Protein AF-S4P0R8-F1 (afdb_monomer_lite)

pLDDT: mean 93.57, std 5.74, range [59.34, 98.44]

Organism: NCBI:txid116150

Sequence (194 aa):
MEVRTAAVEAVCQLSMENQVFAITSLDFLVDMFNDEIEDVRLRAIDSLTRISHHIVLREDQLEIILGALEDYSMDVREGLHRMLGSCTVASKTCLEMCIDKILENLKRYPQDKRSTFRCVQQIGSKHATLVLPLTTRLLAVHPFFDMPEPDVEDPSYMCVLILVLNAAQHCTTMLPLFEEHTVKHYTYLRDTMP

InterPro domains:
  IPR011989 Armadillo-like helical [G3DSA:1.25.10.10] (1-141)
  IPR016024 Armadillo-type fold [SSF48371] (2-159)

Radius of gyration: 17.76 Å; chains: 1; bounding box: 50×35×48 Å

Structure (mmCIF, N/CA/C/O backbone):
data_AF-S4P0R8-F1
#
_entry.id   AF-S4P0R8-F1
#
loop_
_atom_site.group_PDB
_atom_site.id
_atom_site.type_symbol
_atom_site.label_atom_id
_atom_site.label_alt_id
_atom_site.label_comp_id
_atom_site.label_asym_id
_atom_site.label_entity_id
_atom_site.label_seq_id
_atom_site.pdbx_PDB_ins_code
_atom_site.Cartn_x
_atom_site.Cartn_y
_atom_site.Cartn_z
_atom_site.occupancy
_atom_site.B_iso_or_equiv
_atom_site.auth_seq_id
_atom_site.auth_comp_id
_atom_site.auth_asym_id
_atom_site.auth_atom_id
_atom_site.pdbx_PDB_model_num
ATOM 1 N N . MET A 1 1 ? -13.845 -0.349 26.014 1.00 59.41 1 MET A N 1
ATOM 2 C CA . MET A 1 1 ? -13.902 -1.574 25.195 1.00 59.41 1 MET A CA 1
ATOM 3 C C . MET A 1 1 ? -14.968 -1.401 24.116 1.00 59.41 1 MET A C 1
ATOM 5 O O . MET A 1 1 ? -14.642 -0.794 23.110 1.00 59.41 1 MET A O 1
ATOM 9 N N . GLU A 1 2 ? -16.239 -1.753 24.353 1.00 74.88 2 GLU A N 1
ATOM 10 C CA . GLU A 1 2 ? -17.312 -1.694 23.331 1.00 74.88 2 GLU A CA 1
ATOM 11 C C . GLU A 1 2 ? -17.546 -0.299 22.730 1.00 74.88 2 GLU A C 1
ATOM 13 O O . GLU A 1 2 ? -17.794 -0.173 21.535 1.00 74.88 2 GLU A O 1
ATOM 18 N N . VAL A 1 3 ? -17.405 0.759 23.536 1.00 87.56 3 VAL A N 1
ATOM 19 C CA . VAL A 1 3 ? -17.676 2.136 23.090 1.00 87.56 3 VAL A CA 1
ATOM 20 C C . VAL A 1 3 ? -16.724 2.594 21.979 1.00 87.56 3 VAL A C 1
ATOM 22 O O . VAL A 1 3 ? -17.177 3.246 21.045 1.00 87.56 3 VAL A O 1
ATOM 25 N N . ARG A 1 4 ? -15.425 2.248 22.041 1.00 88.00 4 ARG A N 1
ATOM 26 C CA . ARG A 1 4 ? -14.450 2.671 21.013 1.00 88.00 4 ARG A CA 1
ATOM 27 C C . ARG A 1 4 ? -14.728 1.969 19.686 1.00 88.00 4 ARG A C 1
ATOM 29 O O . ARG A 1 4 ? -14.822 2.627 18.658 1.00 88.00 4 ARG A O 1
ATOM 36 N N . THR A 1 5 ? -14.956 0.659 19.725 1.00 88.75 5 THR A N 1
ATOM 37 C CA . THR A 1 5 ? -15.331 -0.128 18.544 1.00 88.75 5 THR A CA 1
ATOM 38 C C . THR A 1 5 ? -16.632 0.368 17.915 1.00 88.75 5 THR A C 1
ATOM 40 O O . THR A 1 5 ? -16.686 0.564 16.703 1.00 88.75 5 THR A O 1
ATOM 43 N N . ALA A 1 6 ? -17.658 0.635 18.730 1.00 90.56 6 ALA A N 1
ATOM 44 C CA . ALA A 1 6 ? -18.926 1.186 18.259 1.00 90.56 6 ALA A CA 1
ATOM 45 C C . ALA A 1 6 ? -18.763 2.594 17.662 1.00 90.56 6 ALA A C 1
ATOM 47 O O . ALA A 1 6 ? -19.409 2.916 16.667 1.00 90.56 6 ALA A O 1
ATOM 48 N N . ALA A 1 7 ? -17.881 3.424 18.230 1.00 93.00 7 ALA A N 1
ATOM 49 C CA . ALA A 1 7 ? -17.572 4.746 17.694 1.00 93.00 7 ALA A CA 1
ATOM 50 C C . ALA A 1 7 ? -16.871 4.661 16.330 1.00 93.00 7 ALA A C 1
ATOM 52 O O . ALA A 1 7 ? -17.303 5.331 15.396 1.00 93.00 7 ALA A O 1
ATOM 53 N N . VAL A 1 8 ? -15.847 3.808 16.186 1.00 94.19 8 VAL A N 1
ATOM 54 C CA . VAL A 1 8 ? -15.164 3.573 14.898 1.00 94.19 8 VAL A CA 1
ATOM 55 C C . VAL A 1 8 ? -16.152 3.074 13.844 1.00 94.19 8 VAL A C 1
ATOM 57 O O . VAL A 1 8 ? -16.159 3.566 12.719 1.00 94.19 8 VAL A O 1
ATOM 60 N N . GLU A 1 9 ? -17.043 2.154 14.216 1.00 93.69 9 GLU A N 1
ATOM 61 C CA . GLU A 1 9 ? -18.072 1.643 13.311 1.00 93.69 9 GLU A CA 1
ATOM 62 C C . GLU A 1 9 ? -19.077 2.727 12.898 1.00 93.69 9 GLU A C 1
ATOM 64 O O . GLU A 1 9 ? -19.371 2.864 11.711 1.00 93.69 9 GLU A O 1
ATOM 69 N N . ALA A 1 10 ? -19.554 3.547 13.838 1.00 94.56 10 ALA A N 1
ATOM 70 C CA . ALA A 1 10 ? -20.442 4.666 13.531 1.00 94.56 10 ALA A CA 1
ATOM 71 C C . ALA A 1 10 ? -19.775 5.690 12.598 1.00 94.56 10 ALA A C 1
ATOM 73 O O . ALA A 1 10 ? -20.396 6.133 11.630 1.00 94.56 10 ALA A O 1
ATOM 74 N N . VAL A 1 11 ? -18.501 6.022 12.846 1.00 94.94 11 VAL A N 1
ATOM 75 C CA . VAL A 1 11 ? -17.706 6.893 11.968 1.00 94.94 11 VAL A CA 1
ATOM 76 C C . VAL A 1 11 ? -17.595 6.278 10.576 1.00 94.94 11 VAL A C 1
ATOM 78 O O . VAL A 1 11 ? -17.881 6.959 9.597 1.00 94.94 11 VAL A O 1
ATOM 81 N N . CYS A 1 12 ? -17.264 4.990 10.467 1.00 95.31 12 CYS A N 1
ATOM 82 C CA . CYS A 1 12 ? -17.161 4.310 9.178 1.00 95.31 12 CYS A CA 1
ATOM 83 C C . CYS A 1 12 ? -18.469 4.367 8.379 1.00 95.31 12 CYS A C 1
ATOM 85 O O . CYS A 1 12 ? -18.437 4.670 7.188 1.00 95.31 12 CYS A O 1
ATOM 87 N N . GLN A 1 13 ? -19.609 4.073 9.012 1.00 95.81 13 GLN A N 1
ATOM 88 C CA . GLN A 1 13 ? -20.906 4.067 8.328 1.00 95.81 13 GLN A CA 1
ATOM 89 C C . GLN A 1 13 ? -21.262 5.459 7.795 1.00 95.81 13 GLN A C 1
ATOM 91 O O . GLN A 1 13 ? -21.673 5.594 6.647 1.00 95.81 13 GLN A O 1
ATOM 96 N N . LEU A 1 14 ? -21.030 6.510 8.585 1.00 95.50 14 LEU A N 1
ATOM 97 C CA . LEU A 1 14 ? -21.249 7.888 8.138 1.00 95.50 14 LEU A CA 1
ATOM 98 C C . LEU A 1 14 ? -20.280 8.296 7.019 1.00 95.50 14 LEU A C 1
ATOM 100 O O . LEU A 1 14 ? -20.684 8.963 6.068 1.00 95.50 14 LEU A O 1
ATOM 104 N N . SER A 1 15 ? -19.018 7.874 7.104 1.00 96.38 15 SER A N 1
ATOM 105 C CA . SER A 1 15 ? -17.989 8.172 6.102 1.00 96.38 15 SER A CA 1
ATOM 106 C C . SER A 1 15 ? -18.229 7.467 4.766 1.00 96.38 15 SER A C 1
ATOM 108 O O . SER A 1 15 ? -17.828 7.988 3.731 1.00 96.38 15 SER A O 1
ATOM 110 N N . MET A 1 16 ? -18.904 6.316 4.757 1.00 95.62 16 MET A N 1
ATOM 111 C CA . MET A 1 16 ? -19.301 5.647 3.512 1.00 95.62 16 MET A CA 1
ATOM 112 C C . MET A 1 16 ? -20.407 6.384 2.755 1.00 95.62 16 MET A C 1
ATOM 114 O O . MET A 1 16 ? -20.446 6.329 1.532 1.00 95.62 16 MET A O 1
ATOM 118 N N . GLU A 1 17 ? -21.295 7.073 3.470 1.00 95.44 17 GLU A N 1
ATOM 119 C CA . GLU A 1 17 ? -22.410 7.815 2.869 1.00 95.44 17 GLU A CA 1
ATOM 120 C C . GLU A 1 17 ? -22.036 9.275 2.552 1.00 95.44 17 GLU A C 1
ATOM 122 O O . GLU A 1 17 ? -22.727 9.956 1.791 1.00 95.44 17 GLU A O 1
ATOM 127 N N . ASN A 1 18 ? -20.953 9.796 3.143 1.00 95.12 18 ASN A N 1
ATOM 128 C CA . ASN A 1 18 ? -20.573 11.200 3.026 1.00 95.12 18 ASN A CA 1
ATOM 129 C C . ASN A 1 18 ? -19.054 11.401 2.901 1.00 95.12 18 ASN A C 1
ATOM 131 O O . ASN A 1 18 ? -18.313 11.357 3.883 1.00 95.12 18 ASN A O 1
ATOM 135 N N . GLN A 1 19 ? -18.606 11.756 1.693 1.00 95.00 19 GLN A N 1
ATOM 136 C CA . GLN A 1 19 ? -17.195 12.011 1.387 1.00 95.00 19 GLN A CA 1
ATOM 137 C C . GLN A 1 19 ? -16.567 13.139 2.228 1.00 95.00 19 GLN A C 1
ATOM 139 O O . GLN A 1 19 ? -15.409 13.036 2.627 1.00 95.00 19 GLN A O 1
ATOM 144 N N . VAL A 1 20 ? -17.295 14.222 2.521 1.00 96.62 20 VAL A N 1
ATOM 145 C CA . VAL A 1 20 ? -16.756 15.335 3.328 1.00 96.62 20 VAL A CA 1
ATOM 146 C C . VAL A 1 20 ? -16.505 14.871 4.761 1.00 96.62 20 VAL A C 1
ATOM 148 O O . VAL A 1 20 ? -15.479 15.203 5.360 1.00 96.62 20 VAL A O 1
ATOM 151 N N . PHE A 1 21 ? -17.415 14.060 5.299 1.00 96.50 21 PHE A N 1
ATOM 152 C CA . PHE A 1 21 ? -17.245 13.447 6.609 1.00 96.50 21 PHE A CA 1
ATOM 153 C C . PHE A 1 21 ? -16.099 12.426 6.610 1.00 96.50 21 PHE A C 1
ATOM 155 O O . PHE A 1 21 ? -15.300 12.430 7.543 1.00 96.50 21 PHE A O 1
ATOM 162 N N . ALA A 1 22 ? -15.941 11.633 5.543 1.00 96.12 22 ALA A N 1
ATOM 163 C CA . ALA A 1 22 ? -14.807 10.720 5.374 1.00 96.12 22 ALA A CA 1
ATOM 164 C C . ALA A 1 22 ? -13.455 11.441 5.465 1.00 96.12 22 ALA A C 1
ATOM 166 O O . ALA A 1 22 ? -12.571 11.007 6.195 1.00 96.12 22 ALA A O 1
ATOM 167 N N . ILE A 1 23 ? -13.315 12.579 4.781 1.00 95.12 23 ILE A N 1
ATOM 168 C CA . ILE A 1 23 ? -12.083 13.379 4.804 1.00 95.12 23 ILE A CA 1
ATOM 169 C C . ILE A 1 23 ? -11.860 14.006 6.186 1.00 95.12 23 ILE A C 1
ATOM 171 O O . ILE A 1 23 ? -10.741 14.008 6.688 1.00 95.12 23 ILE A O 1
ATOM 175 N N . THR A 1 24 ? -12.920 14.517 6.816 1.00 95.19 24 THR A N 1
ATOM 176 C CA . THR A 1 24 ? -12.830 15.209 8.115 1.00 95.19 24 THR A CA 1
ATOM 177 C C . THR A 1 24 ? -12.550 14.248 9.276 1.00 95.19 24 THR A C 1
ATOM 179 O O . THR A 1 24 ? -11.910 14.623 10.252 1.00 95.19 24 THR A O 1
ATOM 182 N N . SER A 1 25 ? -13.027 13.006 9.183 1.00 95.50 25 SER A N 1
ATOM 183 C CA . SER A 1 25 ? -12.840 11.960 10.200 1.00 95.50 25 SER A CA 1
ATOM 184 C C . SER A 1 25 ? -11.577 11.116 9.995 1.00 95.50 25 SER A C 1
ATOM 186 O O . SER A 1 25 ? -11.279 10.257 10.824 1.00 95.50 25 SER A O 1
ATOM 188 N N . LEU A 1 26 ? -10.828 11.356 8.914 1.00 96.12 26 LEU A N 1
ATOM 189 C CA . LEU A 1 26 ? -9.660 10.565 8.534 1.00 96.12 26 LEU A CA 1
ATOM 190 C C . LEU A 1 26 ? -8.583 10.548 9.624 1.00 96.12 26 LEU A C 1
ATOM 192 O O . LEU A 1 26 ? -8.144 9.468 10.007 1.00 96.12 26 LEU A O 1
ATOM 196 N N . ASP A 1 27 ? -8.203 11.713 10.156 1.00 96.38 27 ASP A N 1
ATOM 197 C CA . ASP A 1 27 ? -7.153 11.805 11.182 1.00 96.38 27 ASP A CA 1
ATOM 198 C C . ASP A 1 27 ? -7.544 11.009 12.442 1.00 96.38 27 ASP A C 1
ATOM 200 O O . ASP A 1 27 ? -6.743 10.242 12.967 1.00 96.38 27 ASP A O 1
ATOM 204 N N . PHE A 1 28 ? -8.821 11.067 12.844 1.00 95.44 28 PHE A N 1
ATOM 205 C CA . PHE A 1 28 ? -9.334 10.267 13.960 1.00 95.44 28 PHE A CA 1
ATOM 206 C C . PHE A 1 28 ? -9.202 8.758 13.710 1.00 95.44 28 PHE A C 1
ATOM 208 O O . PHE A 1 28 ? -8.813 8.019 14.610 1.00 95.44 28 PHE A O 1
ATOM 215 N N . LEU A 1 29 ? -9.524 8.280 12.502 1.00 96.38 29 LEU A N 1
ATOM 216 C CA . LEU A 1 29 ? -9.376 6.860 12.168 1.00 96.38 29 LEU A CA 1
ATOM 217 C C . LEU A 1 29 ? -7.905 6.428 12.143 1.00 96.38 29 LEU A C 1
ATOM 219 O O . LEU A 1 29 ? -7.603 5.316 12.570 1.00 96.38 29 LEU A O 1
ATOM 223 N N . VAL A 1 30 ? -7.003 7.294 11.672 1.00 96.88 30 VAL A N 1
ATOM 224 C CA . VAL A 1 30 ? -5.555 7.037 11.673 1.00 96.88 30 VAL A CA 1
ATOM 225 C C . VAL A 1 30 ? -5.018 6.954 13.103 1.00 96.88 30 VAL A C 1
ATOM 227 O O . VAL A 1 30 ? -4.261 6.036 13.408 1.00 96.88 30 VAL A O 1
ATOM 230 N N . ASP A 1 31 ? -5.469 7.817 14.013 1.00 95.31 31 ASP A N 1
ATOM 231 C CA . ASP A 1 31 ? -5.056 7.775 15.422 1.00 95.31 31 ASP A CA 1
ATOM 232 C C . ASP A 1 31 ? -5.415 6.444 16.106 1.00 95.31 31 ASP A C 1
ATOM 234 O O . ASP A 1 31 ? -4.663 5.945 16.950 1.00 95.31 31 ASP A O 1
ATOM 238 N N . MET A 1 32 ? -6.530 5.813 15.712 1.00 95.56 32 MET A N 1
ATOM 239 C CA . MET A 1 32 ? -6.957 4.514 16.256 1.00 95.56 32 MET A CA 1
ATOM 240 C C . MET A 1 32 ? -6.018 3.356 15.890 1.00 95.56 32 MET A C 1
ATOM 242 O O . MET A 1 32 ? -6.134 2.279 16.473 1.00 95.56 32 MET A O 1
ATOM 246 N N . PHE A 1 33 ? -5.059 3.553 14.981 1.00 95.44 33 PHE A N 1
ATOM 247 C CA . PHE A 1 33 ? -4.049 2.542 14.649 1.00 95.44 33 PHE A CA 1
ATOM 248 C C . PHE A 1 33 ? -3.038 2.348 15.778 1.00 95.44 33 PHE A C 1
ATOM 250 O O . PHE A 1 33 ? -2.374 1.321 15.820 1.00 95.44 33 PHE A O 1
ATOM 257 N N . ASN A 1 34 ? -2.934 3.300 16.704 1.00 94.12 34 ASN A N 1
ATOM 258 C CA . ASN A 1 34 ? -2.081 3.190 17.884 1.00 94.12 34 ASN A CA 1
ATOM 259 C C . ASN A 1 34 ? -2.869 2.808 19.147 1.00 94.12 34 ASN A C 1
ATOM 261 O O . ASN A 1 34 ? -2.338 2.909 20.254 1.00 94.12 34 ASN A O 1
ATOM 265 N N . ASP A 1 35 ? -4.136 2.394 19.015 1.00 95.88 35 ASP A N 1
ATOM 266 C CA . ASP A 1 35 ? -4.938 1.974 20.166 1.00 95.88 35 ASP A CA 1
ATOM 267 C C . ASP A 1 35 ? -4.339 0.709 20.810 1.00 95.88 35 ASP A C 1
ATOM 269 O O . ASP A 1 35 ? -3.881 -0.218 20.137 1.00 95.88 35 ASP A O 1
ATOM 273 N N . GLU A 1 36 ? -4.356 0.663 22.141 1.00 94.06 36 GLU A N 1
ATOM 274 C CA . GLU A 1 36 ? -3.851 -0.455 22.946 1.00 94.06 36 GLU A CA 1
ATOM 275 C C . GLU A 1 36 ? -4.589 -1.780 22.663 1.00 94.06 36 GLU A C 1
ATOM 277 O O . GLU A 1 36 ? -4.036 -2.863 22.865 1.00 94.06 36 GLU A O 1
ATOM 282 N N . ILE A 1 37 ? -5.824 -1.709 22.158 1.00 93.88 37 ILE A N 1
ATOM 283 C CA . ILE A 1 37 ? -6.681 -2.855 21.859 1.00 93.88 37 ILE A CA 1
ATOM 284 C C . ILE A 1 37 ? -6.572 -3.224 20.377 1.00 93.88 37 ILE A C 1
ATOM 286 O O . ILE A 1 37 ? -6.961 -2.456 19.499 1.00 93.88 37 ILE A O 1
ATOM 290 N N . GLU A 1 38 ? -6.145 -4.457 20.104 1.00 95.00 38 GLU A N 1
ATOM 291 C CA . GLU A 1 38 ? -6.004 -4.998 18.745 1.00 95.00 38 GLU A CA 1
ATOM 292 C C . GLU A 1 38 ? -7.295 -4.908 17.917 1.00 95.00 38 GLU A C 1
ATOM 294 O O . GLU A 1 38 ? -7.267 -4.424 16.787 1.00 95.00 38 GLU A O 1
ATOM 299 N N . ASP A 1 39 ? -8.441 -5.271 18.499 1.00 95.12 39 ASP A N 1
ATOM 300 C CA . ASP A 1 39 ? -9.743 -5.194 17.823 1.00 95.12 39 ASP A CA 1
ATOM 301 C C . ASP A 1 39 ? -10.087 -3.775 17.347 1.00 95.12 39 ASP A C 1
ATOM 303 O O . ASP A 1 39 ? -10.706 -3.606 16.294 1.00 95.12 39 ASP A O 1
ATOM 307 N N . VAL A 1 40 ? -9.700 -2.742 18.106 1.00 95.88 40 VAL A N 1
ATOM 308 C CA . VAL A 1 40 ? -9.941 -1.343 17.721 1.00 95.88 40 VAL A CA 1
ATOM 309 C C . VAL A 1 40 ? -9.052 -0.972 16.536 1.00 95.88 40 VAL A C 1
ATOM 311 O O . VAL A 1 40 ? -9.556 -0.400 15.566 1.00 95.88 40 VAL A O 1
ATOM 314 N N . ARG A 1 41 ? -7.773 -1.374 16.561 1.00 96.94 41 ARG A N 1
ATOM 315 C CA . ARG A 1 41 ? -6.841 -1.170 15.442 1.00 96.94 41 ARG A CA 1
ATOM 316 C C . ARG A 1 41 ? -7.348 -1.841 14.166 1.00 96.94 41 ARG A C 1
ATOM 318 O O . ARG A 1 41 ? -7.464 -1.190 13.130 1.00 96.94 41 ARG A O 1
ATOM 325 N N . LEU A 1 42 ? -7.741 -3.114 14.248 1.00 97.19 42 LEU A N 1
ATOM 326 C CA . LEU A 1 42 ? -8.298 -3.871 13.118 1.00 97.19 42 LEU A CA 1
ATOM 327 C C . LEU A 1 42 ? -9.551 -3.206 12.537 1.00 97.19 42 LEU A C 1
ATOM 329 O O . LEU A 1 42 ? -9.691 -3.087 11.319 1.00 97.19 42 LEU A O 1
ATOM 333 N N . ARG A 1 43 ? -10.452 -2.726 13.399 1.00 96.81 43 ARG A N 1
ATOM 334 C CA . ARG A 1 43 ? -11.671 -2.016 12.983 1.00 96.81 43 ARG A CA 1
ATOM 335 C C . ARG A 1 43 ? -11.363 -0.690 12.298 1.00 96.81 43 ARG A C 1
ATOM 337 O O . ARG A 1 43 ? -12.035 -0.352 11.325 1.00 96.81 43 ARG A O 1
ATOM 344 N N . ALA A 1 44 ? -10.363 0.048 12.769 1.00 97.38 44 ALA A N 1
ATOM 345 C CA . ALA A 1 44 ? -9.928 1.285 12.131 1.00 97.38 44 ALA A CA 1
ATOM 346 C C . ALA A 1 44 ? -9.334 1.019 10.738 1.00 97.38 44 ALA A C 1
ATOM 348 O O . ALA A 1 44 ? -9.684 1.703 9.775 1.00 97.38 44 ALA A O 1
ATOM 349 N N . ILE A 1 45 ? -8.510 -0.026 10.610 1.00 98.12 45 ILE A N 1
ATOM 350 C CA . ILE A 1 45 ? -7.919 -0.468 9.340 1.00 98.12 45 ILE A CA 1
ATOM 351 C C . ILE A 1 45 ? -9.001 -0.874 8.330 1.00 98.12 45 ILE A C 1
ATOM 353 O O . ILE A 1 45 ? -8.970 -0.432 7.176 1.00 98.12 45 ILE A O 1
ATOM 357 N N . ASP A 1 46 ? -9.981 -1.678 8.749 1.00 97.62 46 ASP A N 1
ATOM 358 C CA . ASP A 1 46 ? -11.111 -2.067 7.895 1.00 97.62 46 ASP A CA 1
ATOM 359 C C . ASP A 1 46 ? -11.937 -0.845 7.468 1.00 97.62 46 ASP A C 1
ATOM 361 O O . ASP A 1 46 ? -12.262 -0.679 6.290 1.00 97.62 46 ASP A O 1
ATOM 365 N N . SER A 1 47 ? -12.191 0.070 8.407 1.00 97.06 47 SER A N 1
ATOM 366 C CA . SER A 1 47 ? -12.938 1.301 8.142 1.00 97.06 47 SER A CA 1
ATOM 367 C C . SER A 1 47 ? -12.249 2.166 7.087 1.00 97.06 47 SER A C 1
ATOM 369 O O . SER A 1 47 ? -12.893 2.570 6.118 1.00 97.06 47 SER A O 1
ATOM 371 N N . LEU A 1 48 ? -10.933 2.391 7.212 1.00 97.12 48 LEU A N 1
ATOM 372 C CA . LEU A 1 48 ? -10.156 3.132 6.212 1.00 97.12 48 LEU A CA 1
ATOM 373 C C . LEU A 1 48 ? -10.116 2.430 4.857 1.00 97.12 48 LEU A C 1
ATOM 375 O O . LEU A 1 48 ? -10.229 3.086 3.823 1.00 97.12 48 LEU A O 1
ATOM 379 N N . THR A 1 49 ? -10.040 1.099 4.845 1.00 97.44 49 THR A N 1
ATOM 380 C CA . THR A 1 49 ? -10.105 0.318 3.602 1.00 97.44 49 THR A CA 1
ATOM 381 C C . THR A 1 49 ? -11.433 0.550 2.877 1.00 97.44 49 THR A C 1
ATOM 383 O O . THR A 1 49 ? -11.443 0.798 1.668 1.00 97.44 49 THR A O 1
ATOM 386 N N . ARG A 1 50 ? -12.557 0.536 3.605 1.00 96.75 50 ARG A N 1
ATOM 387 C CA . ARG A 1 50 ? -13.908 0.742 3.050 1.00 96.75 50 ARG A CA 1
ATOM 388 C C . ARG A 1 50 ? -14.102 2.140 2.467 1.00 96.75 50 ARG A C 1
ATOM 390 O O . ARG A 1 50 ? -14.722 2.279 1.413 1.00 96.75 50 ARG A O 1
ATOM 397 N N . ILE A 1 51 ? -13.541 3.165 3.107 1.00 96.62 51 ILE A N 1
ATOM 398 C CA . ILE A 1 51 ? -13.665 4.562 2.655 1.00 96.62 51 ILE A CA 1
ATOM 399 C C . ILE A 1 51 ? -12.504 5.024 1.766 1.00 96.62 51 ILE A C 1
ATOM 401 O O . ILE A 1 51 ? -12.459 6.188 1.379 1.00 96.62 51 ILE A O 1
ATOM 405 N N . SER A 1 52 ? -11.584 4.127 1.403 1.00 95.75 52 SER A N 1
ATOM 406 C CA . SER A 1 52 ? -10.354 4.428 0.648 1.00 95.75 52 SER A CA 1
ATOM 407 C C . SER A 1 52 ? -10.572 5.218 -0.648 1.00 95.75 52 SER A C 1
ATOM 409 O O . SER A 1 52 ? -9.722 6.007 -1.047 1.00 95.75 52 SER A O 1
ATOM 411 N N . HIS A 1 53 ? -11.722 5.049 -1.300 1.00 93.75 53 HIS A N 1
ATOM 412 C CA . HIS A 1 53 ? -12.088 5.752 -2.530 1.00 93.75 53 HIS A CA 1
ATOM 413 C C . HIS A 1 53 ? -12.494 7.223 -2.318 1.00 93.75 53 HIS A C 1
ATOM 415 O O . HIS A 1 53 ? -12.526 7.994 -3.276 1.00 93.75 53 HIS A O 1
ATOM 421 N N . HIS A 1 54 ? -12.797 7.622 -1.081 1.00 93.94 54 HIS A N 1
ATOM 422 C CA . HIS A 1 54 ? -13.142 8.994 -0.709 1.00 93.94 54 HIS A CA 1
ATOM 423 C C . HIS A 1 54 ? -11.944 9.819 -0.237 1.00 93.94 54 HIS A C 1
ATOM 425 O O . HIS A 1 54 ? -12.062 11.042 -0.123 1.00 93.94 54 HIS A O 1
ATOM 431 N N . ILE A 1 55 ? -10.812 9.171 0.044 1.00 94.88 55 ILE A N 1
ATOM 432 C CA . ILE A 1 55 ? -9.674 9.780 0.732 1.00 94.88 55 ILE A CA 1
ATOM 433 C C . ILE A 1 55 ? -8.383 9.677 -0.081 1.00 94.88 55 ILE A C 1
ATOM 435 O O . ILE A 1 55 ? -8.196 8.789 -0.912 1.00 94.88 55 ILE A O 1
ATOM 439 N N . VAL A 1 56 ? -7.470 10.603 0.196 1.00 96.50 56 VAL A N 1
ATOM 440 C CA . VAL A 1 56 ? -6.089 10.575 -0.286 1.00 96.50 56 VAL A CA 1
ATOM 441 C C . VAL A 1 56 ? -5.195 10.762 0.929 1.00 96.50 56 VAL A C 1
ATOM 443 O O . VAL A 1 56 ? -5.361 11.733 1.666 1.00 96.50 56 VAL A O 1
ATOM 446 N N . LEU A 1 57 ? -4.274 9.825 1.143 1.00 97.00 57 LEU A N 1
ATOM 447 C CA . LEU A 1 57 ? -3.378 9.834 2.292 1.00 97.00 57 LEU A CA 1
ATOM 448 C C . LEU A 1 57 ? -2.278 10.877 2.101 1.00 97.00 57 LEU A C 1
ATOM 450 O O . LEU A 1 57 ? -1.559 10.866 1.093 1.00 97.00 57 LEU A O 1
ATOM 454 N N . ARG A 1 58 ? -2.155 11.765 3.088 1.00 96.19 58 ARG A N 1
ATOM 455 C CA . ARG A 1 58 ? -1.051 12.719 3.209 1.00 96.19 58 ARG A CA 1
ATOM 456 C C . ARG A 1 58 ? 0.154 12.075 3.889 1.00 96.19 58 ARG A C 1
ATOM 458 O O . ARG A 1 58 ? 0.055 10.994 4.461 1.00 96.19 58 ARG A O 1
ATOM 465 N N . GLU A 1 59 ? 1.286 12.761 3.821 1.00 95.69 59 GLU A N 1
ATOM 466 C CA . GLU A 1 59 ? 2.563 12.301 4.371 1.00 95.69 59 GLU A CA 1
ATOM 467 C C . GLU A 1 59 ? 2.494 12.033 5.881 1.00 95.69 59 GLU A C 1
ATOM 469 O O . GLU A 1 59 ? 2.822 10.933 6.308 1.00 95.69 59 GLU A O 1
ATOM 474 N N . ASP A 1 60 ? 1.947 12.970 6.661 1.00 95.44 60 ASP A N 1
ATOM 475 C CA . ASP A 1 60 ? 1.780 12.869 8.119 1.00 95.44 60 ASP A CA 1
ATOM 476 C C . ASP A 1 60 ? 0.935 11.656 8.539 1.00 95.44 60 ASP A C 1
ATOM 478 O O . ASP A 1 60 ? 1.289 10.898 9.441 1.00 95.44 60 ASP A O 1
ATOM 482 N N . GLN A 1 61 ? -0.174 11.431 7.836 1.00 96.00 61 GLN A N 1
ATOM 483 C CA . GLN A 1 61 ? -1.061 10.293 8.077 1.00 96.00 61 GLN A CA 1
ATOM 484 C C . GLN A 1 61 ? -0.380 8.974 7.706 1.00 96.00 61 GLN A C 1
ATOM 486 O O . GLN A 1 61 ? -0.530 7.961 8.392 1.00 96.00 61 GLN A O 1
ATOM 491 N N . LEU A 1 62 ? 0.364 8.984 6.598 1.00 97.00 62 LEU A N 1
ATOM 492 C CA . LEU A 1 62 ? 1.045 7.808 6.091 1.00 97.00 62 LEU A CA 1
ATOM 493 C C . LEU A 1 62 ? 2.182 7.375 7.021 1.00 97.00 62 LEU A C 1
ATOM 495 O O . LEU A 1 62 ? 2.338 6.178 7.220 1.00 97.00 62 LEU A O 1
ATOM 499 N N . GLU A 1 63 ? 2.925 8.297 7.637 1.00 96.19 63 GLU A N 1
ATOM 500 C CA . GLU A 1 63 ? 3.948 7.957 8.639 1.00 96.19 63 GLU A CA 1
ATOM 501 C C . GLU A 1 63 ? 3.370 7.140 9.800 1.00 96.19 63 GLU A C 1
ATOM 503 O O . GLU A 1 63 ? 3.936 6.111 10.177 1.00 96.19 63 GLU A O 1
ATOM 508 N N . ILE A 1 64 ? 2.206 7.544 10.316 1.00 95.88 64 ILE A N 1
ATOM 509 C CA . ILE A 1 64 ? 1.512 6.830 11.395 1.00 95.88 64 ILE A CA 1
ATOM 510 C C . ILE A 1 64 ? 1.082 5.435 10.925 1.00 95.88 64 ILE A C 1
ATOM 512 O O . ILE A 1 64 ? 1.369 4.433 11.585 1.00 95.88 64 ILE A O 1
ATOM 516 N N . ILE A 1 65 ? 0.436 5.358 9.758 1.00 97.25 65 ILE A N 1
ATOM 517 C CA . ILE A 1 65 ? -0.024 4.096 9.160 1.00 97.25 65 ILE A CA 1
ATOM 518 C C . ILE A 1 65 ? 1.148 3.130 8.936 1.00 97.25 65 ILE A C 1
ATOM 520 O O . ILE A 1 65 ? 1.042 1.938 9.223 1.00 97.25 65 ILE A O 1
ATOM 524 N N . LEU A 1 66 ? 2.265 3.633 8.415 1.00 97.31 66 LEU A N 1
ATOM 525 C CA . LEU A 1 66 ? 3.461 2.849 8.128 1.00 97.31 66 LEU A CA 1
ATOM 526 C C . LEU A 1 66 ? 4.182 2.403 9.406 1.00 97.31 66 LEU A C 1
ATOM 528 O O . LEU A 1 66 ? 4.753 1.313 9.424 1.00 97.31 66 LEU A O 1
ATOM 532 N N . GLY A 1 67 ? 4.119 3.188 10.484 1.00 96.75 67 GLY A N 1
ATOM 533 C CA . GLY A 1 67 ? 4.581 2.773 11.810 1.00 96.75 67 GLY A CA 1
ATOM 534 C C . GLY A 1 67 ? 3.809 1.564 12.348 1.00 96.75 67 GLY A C 1
ATOM 535 O O . GLY A 1 67 ? 4.407 0.656 12.926 1.00 96.75 67 GLY A O 1
ATOM 536 N N . ALA A 1 68 ? 2.504 1.485 12.070 1.00 96.50 68 ALA A N 1
ATOM 537 C CA . ALA A 1 68 ? 1.667 0.359 12.483 1.00 96.50 68 ALA A CA 1
ATOM 538 C C . ALA A 1 68 ? 2.026 -0.970 11.781 1.00 96.50 68 ALA A C 1
ATOM 540 O O . ALA A 1 68 ? 1.653 -2.035 12.269 1.00 96.50 68 ALA A O 1
ATOM 541 N N . LEU A 1 69 ? 2.806 -0.960 10.688 1.00 96.56 69 LEU A N 1
ATOM 542 C CA . LEU A 1 69 ? 3.330 -2.199 10.086 1.00 96.56 69 LEU A CA 1
ATOM 543 C C . LEU A 1 69 ? 4.279 -2.951 11.030 1.00 96.56 69 LEU A C 1
ATOM 545 O O . LEU A 1 69 ? 4.560 -4.127 10.818 1.00 96.56 69 LEU A O 1
ATOM 549 N N . GLU A 1 70 ? 4.797 -2.304 12.073 1.00 95.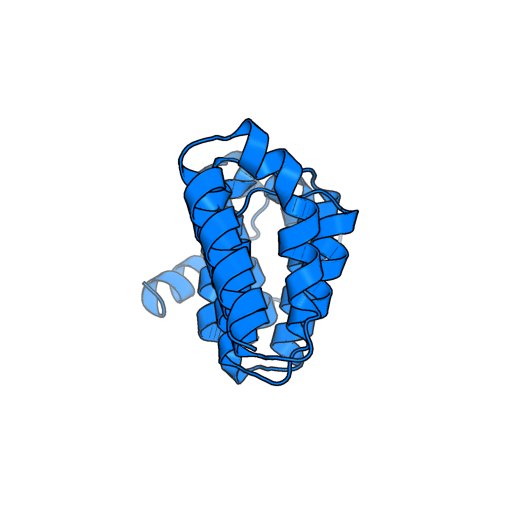62 70 GLU A N 1
ATOM 550 C CA . GLU A 1 70 ? 5.650 -2.958 13.065 1.00 95.62 70 GLU A CA 1
ATOM 551 C C . GLU A 1 70 ? 4.876 -3.736 14.139 1.00 95.62 70 GLU A C 1
ATOM 553 O O . GLU A 1 70 ? 5.517 -4.389 14.969 1.00 95.62 70 GLU A O 1
ATOM 558 N N . ASP A 1 71 ? 3.537 -3.716 14.098 1.00 96.44 71 ASP A N 1
ATOM 559 C CA . ASP A 1 71 ? 2.663 -4.427 15.036 1.00 96.44 71 ASP A CA 1
ATOM 560 C C . ASP A 1 71 ? 3.022 -5.921 15.129 1.00 96.44 71 ASP A C 1
ATOM 562 O O . ASP A 1 71 ? 3.393 -6.572 14.147 1.00 96.44 71 ASP A O 1
ATOM 566 N N . TYR A 1 72 ? 2.920 -6.478 16.334 1.00 93.75 72 TYR A N 1
ATOM 567 C CA . TYR A 1 72 ? 3.193 -7.888 16.595 1.00 93.75 72 TYR A CA 1
ATOM 568 C C . TYR A 1 72 ? 2.129 -8.808 15.982 1.00 93.75 72 TYR A C 1
ATOM 570 O O . TYR A 1 72 ? 2.461 -9.920 15.556 1.00 93.75 72 TYR A O 1
ATOM 578 N N . SER A 1 73 ? 0.876 -8.353 15.891 1.00 96.75 73 SER A N 1
ATOM 579 C CA . SER A 1 73 ? -0.228 -9.117 15.309 1.00 96.75 73 SER A CA 1
ATOM 580 C C . SER A 1 73 ? -0.093 -9.211 13.790 1.00 96.75 73 SER A C 1
ATOM 582 O O . SER A 1 73 ? -0.037 -8.209 13.074 1.00 96.75 73 SER A O 1
ATOM 584 N N . MET A 1 74 ? -0.056 -10.445 13.283 1.00 96.75 74 MET A N 1
ATOM 585 C CA . MET A 1 74 ? -0.049 -10.714 11.844 1.00 96.75 74 MET A CA 1
ATOM 586 C C . MET A 1 74 ? -1.341 -10.236 11.174 1.00 96.75 74 MET A C 1
ATOM 588 O O . MET A 1 74 ? -1.284 -9.729 10.057 1.00 96.75 74 MET A O 1
ATOM 592 N N . ASP A 1 75 ? -2.480 -10.341 11.862 1.00 97.50 75 ASP A N 1
ATOM 593 C CA . ASP A 1 75 ? -3.779 -9.918 11.337 1.00 97.50 75 ASP A CA 1
ATOM 594 C C . ASP A 1 75 ? -3.823 -8.400 11.116 1.00 97.50 75 ASP A C 1
ATOM 596 O O . ASP A 1 75 ? -4.321 -7.930 10.089 1.00 97.50 75 ASP A O 1
ATOM 600 N N . VAL A 1 76 ? -3.225 -7.629 12.034 1.00 97.88 76 VAL A N 1
ATOM 601 C CA . VAL A 1 76 ? -3.077 -6.172 11.889 1.00 97.88 76 VAL A CA 1
ATOM 602 C C . VAL A 1 76 ? -2.196 -5.843 10.686 1.00 97.88 76 VAL A C 1
ATOM 604 O O . VAL A 1 76 ? -2.610 -5.066 9.823 1.00 97.88 76 VAL A O 1
ATOM 607 N N . ARG A 1 77 ? -1.015 -6.468 10.572 1.00 98.00 77 ARG A N 1
ATOM 608 C CA . ARG A 1 77 ? -0.098 -6.230 9.441 1.00 98.00 77 ARG A CA 1
ATOM 609 C C . ARG A 1 77 ? -0.721 -6.609 8.096 1.00 98.00 77 ARG A C 1
ATOM 611 O O . ARG A 1 77 ? -0.622 -5.850 7.134 1.00 98.00 77 ARG A O 1
ATOM 618 N N . GLU A 1 78 ? -1.425 -7.738 8.014 1.00 97.94 78 GLU A N 1
ATOM 619 C CA . GLU A 1 78 ? -2.144 -8.128 6.798 1.00 97.94 78 GLU A CA 1
ATOM 620 C C . GLU A 1 78 ? -3.285 -7.152 6.465 1.00 97.94 78 GLU A C 1
ATOM 622 O O . GLU A 1 78 ? -3.472 -6.787 5.298 1.00 97.94 78 GLU A O 1
ATOM 627 N N . GLY A 1 79 ? -4.029 -6.698 7.476 1.00 98.00 79 GLY A N 1
ATOM 628 C CA . GLY A 1 79 ? -5.040 -5.657 7.318 1.00 98.00 79 GLY A CA 1
ATOM 629 C C . GLY A 1 79 ? -4.446 -4.376 6.727 1.00 98.00 79 GLY A C 1
ATOM 630 O O . GLY A 1 79 ? -4.999 -3.825 5.773 1.00 98.00 79 GLY A O 1
ATOM 631 N N . LEU A 1 80 ? -3.289 -3.940 7.233 1.00 98.06 80 LEU A N 1
ATOM 632 C CA . LEU A 1 80 ? -2.572 -2.767 6.731 1.00 98.06 80 LEU A CA 1
ATOM 633 C C . LEU A 1 80 ? -2.132 -2.936 5.278 1.00 98.06 80 LEU A C 1
ATOM 635 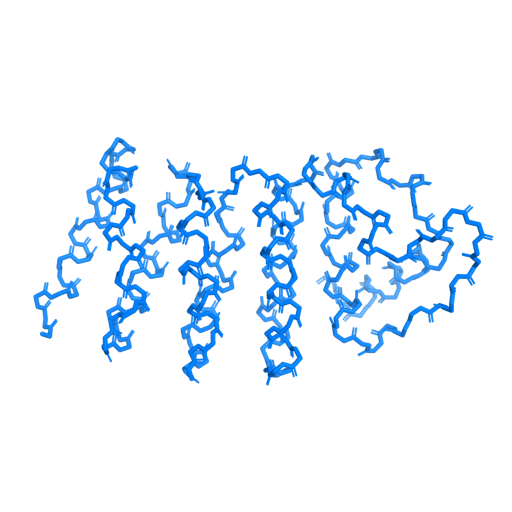O O . LEU A 1 80 ? -2.343 -2.027 4.480 1.00 98.06 80 LEU A O 1
ATOM 639 N N . HIS A 1 81 ? -1.594 -4.098 4.898 1.00 98.44 81 HIS A N 1
ATOM 640 C CA . HIS A 1 81 ? -1.257 -4.396 3.502 1.00 98.44 81 HIS A CA 1
ATOM 641 C C . HIS A 1 81 ? -2.476 -4.257 2.574 1.00 98.44 81 HIS A C 1
ATOM 643 O O . HIS A 1 81 ? -2.386 -3.657 1.503 1.00 98.44 81 HIS A O 1
ATOM 649 N N . ARG A 1 82 ? -3.641 -4.766 2.991 1.00 98.25 82 ARG A N 1
ATOM 650 C CA . ARG A 1 82 ? -4.892 -4.642 2.223 1.00 98.25 82 ARG A CA 1
ATOM 651 C C . ARG A 1 82 ? -5.365 -3.190 2.117 1.00 98.25 82 ARG A C 1
ATOM 653 O O . ARG A 1 82 ? -5.818 -2.765 1.052 1.00 98.25 82 ARG A O 1
ATOM 660 N N . MET A 1 83 ? -5.255 -2.440 3.209 1.00 97.94 83 MET A N 1
ATOM 661 C CA . MET A 1 83 ? -5.649 -1.036 3.273 1.00 97.94 83 MET A CA 1
ATOM 662 C C . MET A 1 83 ? -4.748 -0.164 2.393 1.00 97.94 83 MET A C 1
ATOM 664 O O . MET A 1 83 ? -5.253 0.562 1.539 1.00 97.94 83 MET A O 1
ATOM 668 N N . LEU A 1 84 ? -3.424 -0.304 2.516 1.00 97.81 84 LEU A N 1
ATOM 669 C CA . LEU A 1 84 ? -2.436 0.425 1.715 1.00 97.81 84 LEU A CA 1
ATOM 670 C C . LEU A 1 84 ? -2.605 0.164 0.212 1.00 97.81 84 LEU A C 1
ATOM 672 O O . LEU A 1 84 ? -2.562 1.106 -0.574 1.00 97.81 84 LEU A O 1
ATOM 676 N N . GLY A 1 85 ? -2.877 -1.084 -0.188 1.00 97.38 85 GLY A N 1
ATOM 677 C CA . GLY A 1 85 ? -3.195 -1.419 -1.580 1.00 97.38 85 GLY A CA 1
ATOM 678 C C . GLY A 1 85 ? -4.501 -0.793 -2.091 1.00 97.38 85 GLY A C 1
ATOM 679 O O . GLY A 1 85 ? -4.644 -0.522 -3.285 1.00 97.38 85 GLY A O 1
ATOM 680 N N . SER A 1 86 ? -5.446 -0.507 -1.192 1.00 97.06 86 SER A N 1
ATOM 681 C CA . SER A 1 86 ? -6.739 0.100 -1.527 1.00 97.06 86 SER A CA 1
ATOM 682 C C . SER A 1 86 ? -6.705 1.630 -1.532 1.00 97.06 86 SER A C 1
ATOM 684 O O . SER A 1 86 ? -7.485 2.246 -2.258 1.00 97.06 86 SER A O 1
ATOM 686 N N . CYS A 1 87 ? -5.814 2.263 -0.775 1.00 96.31 87 CYS A N 1
ATOM 687 C CA . CYS A 1 87 ? -5.735 3.718 -0.649 1.00 96.31 87 CYS A CA 1
ATOM 688 C C . CYS A 1 87 ? -4.995 4.396 -1.808 1.00 96.31 87 CYS A C 1
ATOM 690 O O . CYS A 1 87 ? -4.242 3.772 -2.554 1.00 96.31 87 CYS A O 1
ATOM 692 N N . THR A 1 88 ? -5.226 5.702 -1.949 1.00 96.69 88 THR A N 1
ATOM 693 C CA . THR A 1 88 ? -4.473 6.574 -2.858 1.00 96.69 88 THR A CA 1
ATOM 694 C C . THR A 1 88 ? -3.520 7.445 -2.045 1.00 96.69 88 THR A C 1
ATOM 696 O O . THR A 1 88 ? -3.937 8.020 -1.040 1.00 96.69 88 THR A O 1
ATOM 699 N N . VAL A 1 89 ? -2.263 7.579 -2.470 1.00 96.88 89 VAL A N 1
ATOM 700 C CA . VAL A 1 89 ? -1.276 8.466 -1.821 1.00 96.88 89 VAL A CA 1
ATOM 701 C C . VAL A 1 89 ? -1.129 9.797 -2.558 1.00 96.88 89 VAL A C 1
ATOM 703 O O . VAL A 1 89 ? -1.271 9.863 -3.779 1.00 96.88 89 VAL A O 1
ATOM 706 N N . ALA A 1 90 ? -0.839 10.869 -1.817 1.00 93.88 90 ALA A N 1
ATOM 707 C CA . ALA A 1 90 ? -0.843 12.232 -2.351 1.00 93.88 90 ALA A CA 1
ATOM 708 C C . ALA A 1 90 ? 0.329 12.564 -3.292 1.00 93.88 90 ALA A C 1
ATOM 710 O O . ALA A 1 90 ? 0.201 13.449 -4.138 1.00 93.88 90 ALA A O 1
ATOM 711 N N . SER A 1 91 ? 1.487 11.914 -3.134 1.00 96.19 91 SER A N 1
ATOM 712 C CA . SER A 1 91 ? 2.710 12.310 -3.842 1.00 96.19 91 SER A CA 1
ATOM 713 C C . SER A 1 91 ? 3.661 11.144 -4.125 1.00 96.19 91 SER A C 1
ATOM 715 O O . SER A 1 91 ? 3.545 10.058 -3.552 1.00 96.19 91 SER A O 1
ATOM 717 N N . LYS A 1 92 ? 4.650 11.401 -4.995 1.00 96.00 92 LYS A N 1
ATOM 718 C CA . LYS A 1 92 ? 5.777 10.492 -5.254 1.00 96.00 92 LYS A CA 1
ATOM 719 C C . LYS A 1 92 ? 6.534 10.162 -3.963 1.00 96.00 92 LYS A C 1
ATOM 721 O O . LYS A 1 92 ? 6.853 9.000 -3.748 1.00 96.00 92 LYS A O 1
ATOM 726 N N . THR A 1 93 ? 6.792 11.160 -3.117 1.00 96.12 93 THR A N 1
ATOM 727 C CA . THR A 1 93 ? 7.510 10.989 -1.845 1.00 96.12 93 THR A CA 1
ATOM 728 C C . THR A 1 93 ? 6.753 10.052 -0.908 1.00 96.12 93 THR A C 1
ATOM 730 O O . THR A 1 93 ? 7.345 9.140 -0.344 1.00 96.12 93 THR A O 1
ATOM 733 N N . CYS A 1 94 ? 5.426 10.196 -0.817 1.00 96.94 94 CYS A N 1
ATOM 734 C CA . CYS A 1 94 ? 4.598 9.298 -0.012 1.00 96.94 94 CYS A CA 1
ATOM 735 C C . CYS A 1 94 ? 4.658 7.855 -0.535 1.00 96.94 94 CYS A C 1
ATOM 737 O O . CYS A 1 94 ? 4.779 6.910 0.241 1.00 96.94 94 CYS A O 1
ATOM 739 N N . LEU A 1 95 ? 4.600 7.674 -1.859 1.00 97.38 95 LEU A N 1
ATOM 740 C CA . LEU A 1 95 ? 4.732 6.353 -2.470 1.00 97.38 95 LEU A CA 1
ATOM 741 C C . LEU A 1 95 ? 6.107 5.730 -2.186 1.00 97.38 95 LEU A C 1
ATOM 743 O O . LEU A 1 95 ? 6.192 4.554 -1.850 1.00 97.38 95 LEU A O 1
ATOM 747 N N . GLU A 1 96 ? 7.166 6.521 -2.303 1.00 96.75 96 GLU A N 1
ATOM 748 C CA . GLU A 1 96 ? 8.542 6.123 -2.017 1.00 96.75 96 GLU A CA 1
ATOM 749 C C . GLU A 1 96 ? 8.717 5.673 -0.559 1.00 96.75 96 GLU A C 1
ATOM 751 O O . GLU A 1 96 ? 9.169 4.552 -0.332 1.00 96.75 96 GLU A O 1
ATOM 756 N N . MET A 1 97 ? 8.239 6.463 0.409 1.00 96.81 97 MET A N 1
ATOM 757 C CA . MET A 1 97 ? 8.220 6.082 1.829 1.00 96.81 97 MET A CA 1
ATOM 758 C C . MET A 1 97 ? 7.452 4.778 2.071 1.00 96.81 97 MET A C 1
ATOM 760 O O . MET A 1 97 ? 7.902 3.920 2.830 1.00 96.81 97 MET A O 1
ATOM 764 N N . CYS A 1 98 ? 6.301 4.615 1.412 1.00 97.44 98 CYS A N 1
ATOM 765 C CA . CYS A 1 98 ? 5.480 3.413 1.521 1.00 97.44 98 CYS A CA 1
ATOM 766 C C . CYS A 1 98 ? 6.234 2.172 1.029 1.00 97.44 98 CYS A C 1
ATOM 768 O O . CYS A 1 98 ? 6.299 1.170 1.738 1.00 97.44 98 CYS A O 1
ATOM 770 N N . ILE A 1 99 ? 6.851 2.245 -0.155 1.00 97.25 99 ILE A N 1
ATOM 771 C CA . ILE A 1 99 ? 7.607 1.129 -0.735 1.00 97.25 99 ILE A CA 1
ATOM 772 C C . ILE A 1 99 ? 8.804 0.778 0.147 1.00 97.25 99 ILE A C 1
ATOM 774 O O . ILE A 1 99 ? 8.973 -0.389 0.499 1.00 97.25 99 ILE A O 1
ATOM 778 N N . ASP A 1 100 ? 9.608 1.768 0.536 1.00 96.94 100 ASP A N 1
ATOM 779 C CA . ASP A 1 100 ? 10.816 1.527 1.323 1.00 96.94 100 ASP A CA 1
ATOM 780 C C . ASP A 1 100 ? 10.463 0.889 2.683 1.00 96.94 100 ASP A C 1
ATOM 782 O O . ASP A 1 100 ? 11.093 -0.096 3.082 1.00 96.94 100 ASP A O 1
ATOM 786 N N . LYS A 1 101 ? 9.394 1.357 3.352 1.00 97.69 101 LYS A N 1
ATOM 787 C CA . LYS A 1 101 ? 8.946 0.775 4.627 1.00 97.69 101 LYS A CA 1
ATOM 788 C C . LYS A 1 101 ? 8.345 -0.620 4.471 1.00 97.69 101 LYS A C 1
ATOM 790 O O . LYS A 1 101 ? 8.598 -1.482 5.309 1.00 97.69 101 LYS A O 1
ATOM 795 N N . ILE A 1 102 ? 7.586 -0.876 3.404 1.00 97.38 102 ILE A N 1
ATOM 796 C CA . ILE A 1 102 ? 7.063 -2.215 3.100 1.00 97.38 102 ILE A CA 1
ATOM 797 C C . ILE A 1 102 ? 8.215 -3.207 2.875 1.00 97.38 102 ILE A C 1
ATOM 799 O O . ILE A 1 102 ? 8.181 -4.320 3.401 1.00 97.38 102 ILE A O 1
ATOM 803 N N . LEU A 1 103 ? 9.250 -2.813 2.127 1.00 97.00 103 LEU A N 1
ATOM 804 C CA . LEU A 1 103 ? 10.423 -3.656 1.879 1.00 97.00 103 LEU A CA 1
ATOM 805 C C . LEU A 1 103 ? 11.231 -3.906 3.161 1.00 97.00 103 LEU A C 1
ATOM 807 O O . LEU A 1 103 ? 11.684 -5.027 3.392 1.00 97.00 103 LEU A O 1
ATOM 811 N N . GLU A 1 104 ? 11.394 -2.891 4.015 1.00 96.88 104 GLU A N 1
ATOM 812 C CA . GLU A 1 104 ? 11.994 -3.052 5.345 1.00 96.88 104 GLU A CA 1
ATOM 813 C C . GLU A 1 104 ? 11.187 -4.046 6.197 1.00 96.88 104 GLU A C 1
ATOM 815 O O . GLU A 1 104 ? 11.748 -4.970 6.794 1.00 96.88 104 GLU A O 1
ATOM 820 N N . ASN A 1 105 ? 9.860 -3.901 6.209 1.00 96.94 105 ASN A N 1
ATOM 821 C CA . ASN A 1 105 ? 8.968 -4.750 6.987 1.00 96.94 105 ASN A CA 1
ATOM 822 C C . ASN A 1 105 ? 8.981 -6.204 6.500 1.00 96.94 105 ASN A C 1
ATOM 824 O O . ASN A 1 105 ? 9.020 -7.113 7.323 1.00 96.94 105 ASN A O 1
ATOM 828 N N . LEU A 1 106 ? 9.060 -6.436 5.187 1.00 96.69 106 LEU A N 1
ATOM 829 C CA . LEU A 1 106 ? 9.170 -7.778 4.614 1.00 96.69 106 LEU A CA 1
ATOM 830 C C . LEU A 1 106 ? 10.454 -8.499 5.044 1.00 96.69 106 LEU A C 1
ATOM 832 O O . LEU A 1 106 ? 10.432 -9.704 5.290 1.00 96.69 106 LEU A O 1
ATOM 836 N N . LYS A 1 107 ? 11.571 -7.775 5.183 1.00 95.81 107 LYS A N 1
ATOM 837 C CA . LYS A 1 107 ? 12.818 -8.349 5.719 1.00 95.81 107 LYS A CA 1
ATOM 838 C C . LYS A 1 107 ? 12.665 -8.756 7.184 1.00 95.81 107 LYS A C 1
ATOM 840 O O . LYS A 1 107 ? 13.223 -9.770 7.596 1.00 95.81 107 LYS A O 1
ATOM 845 N N . ARG A 1 108 ? 11.908 -7.977 7.965 1.00 96.19 108 ARG A N 1
ATOM 846 C CA . ARG A 1 108 ? 11.618 -8.255 9.381 1.00 96.19 108 ARG A CA 1
ATOM 847 C C . ARG A 1 108 ? 10.592 -9.379 9.565 1.00 96.19 108 ARG A C 1
ATOM 849 O O . ARG A 1 108 ? 10.739 -10.174 10.490 1.00 96.19 108 ARG A O 1
ATOM 856 N N . TYR A 1 109 ? 9.599 -9.467 8.683 1.00 96.19 109 TYR A N 1
ATOM 857 C CA . TYR A 1 109 ? 8.515 -10.449 8.717 1.00 96.19 109 TYR A CA 1
ATOM 858 C C . TYR A 1 109 ? 8.375 -11.201 7.374 1.00 96.19 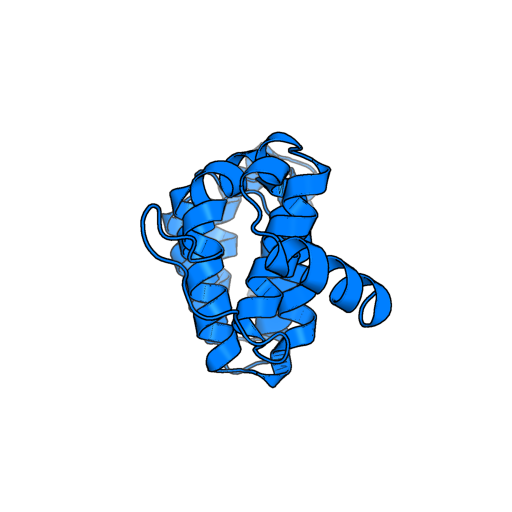109 TYR A C 1
ATOM 860 O O . TYR A 1 109 ? 7.388 -11.025 6.654 1.00 96.19 109 TYR A O 1
ATOM 868 N N . PRO A 1 110 ? 9.322 -12.097 7.019 1.00 95.25 110 PRO A N 1
ATOM 869 C CA . PRO A 1 110 ? 9.305 -12.806 5.732 1.00 95.25 110 PRO A CA 1
ATOM 870 C C . PRO A 1 110 ? 8.062 -13.679 5.503 1.00 95.25 110 PRO A C 1
ATOM 872 O O . PRO A 1 110 ? 7.711 -13.996 4.363 1.00 95.25 110 PRO A O 1
ATOM 875 N N . GLN A 1 111 ? 7.379 -14.081 6.577 1.00 95.25 111 GLN A N 1
ATOM 876 C CA . GLN A 1 111 ? 6.136 -14.846 6.513 1.00 95.25 111 GLN A CA 1
ATOM 877 C C . GLN A 1 111 ? 4.976 -14.058 5.880 1.00 95.25 111 GLN A C 1
ATOM 879 O O . GLN A 1 111 ? 4.073 -14.670 5.308 1.00 95.25 111 GLN A O 1
ATOM 884 N N . ASP A 1 112 ? 5.036 -12.722 5.888 1.00 96.38 112 ASP A N 1
ATOM 885 C CA . ASP A 1 112 ? 3.979 -11.853 5.359 1.00 96.38 112 ASP A CA 1
ATOM 886 C C . ASP A 1 112 ? 4.091 -11.643 3.836 1.00 96.38 112 ASP A C 1
ATOM 888 O O . ASP A 1 112 ? 3.244 -10.985 3.231 1.00 96.38 112 ASP A O 1
ATOM 892 N N . LYS A 1 113 ? 5.076 -12.277 3.175 1.00 95.69 113 LYS A N 1
ATOM 893 C CA . LYS A 1 113 ? 5.374 -12.129 1.736 1.00 95.69 113 LYS A CA 1
ATOM 894 C C . LYS A 1 113 ? 4.147 -12.109 0.829 1.00 95.69 113 LYS A C 1
ATOM 896 O O . LYS A 1 113 ? 4.078 -11.338 -0.120 1.00 95.69 113 LYS A O 1
ATOM 901 N N . ARG A 1 114 ? 3.153 -12.954 1.113 1.00 95.31 114 ARG A N 1
ATOM 902 C CA . ARG A 1 114 ? 1.985 -13.131 0.246 1.00 95.31 114 ARG A CA 1
ATOM 903 C C . ARG A 1 114 ? 1.046 -11.926 0.300 1.00 95.31 114 ARG A C 1
ATOM 905 O O . ARG A 1 114 ? 0.534 -11.513 -0.740 1.00 95.31 114 ARG A O 1
ATOM 912 N N . SER A 1 115 ? 0.825 -11.365 1.490 1.00 97.44 115 SER A N 1
ATOM 913 C CA . SER A 1 115 ? 0.018 -10.153 1.652 1.00 97.44 115 SER A CA 1
ATOM 914 C C . SER A 1 115 ? 0.785 -8.927 1.156 1.00 97.44 115 SER A C 1
ATOM 916 O O . SER A 1 115 ? 0.197 -8.088 0.474 1.00 97.44 115 SER A O 1
ATOM 918 N N . THR A 1 116 ? 2.105 -8.888 1.362 1.00 97.62 116 THR A N 1
ATOM 919 C CA . THR A 1 116 ? 2.979 -7.846 0.813 1.00 97.62 116 THR A CA 1
ATOM 920 C C . THR A 1 116 ? 2.952 -7.810 -0.717 1.00 97.62 116 THR A C 1
ATOM 922 O O . THR A 1 116 ? 2.733 -6.746 -1.291 1.00 97.62 116 THR A O 1
ATOM 925 N N . PHE A 1 117 ? 3.090 -8.957 -1.393 1.00 97.31 117 PHE A N 1
ATOM 926 C CA . PHE A 1 117 ? 3.036 -9.045 -2.860 1.00 97.31 117 PHE A CA 1
ATOM 927 C C . PHE A 1 117 ? 1.709 -8.525 -3.416 1.00 97.31 117 PHE A C 1
ATOM 929 O O . PHE A 1 117 ? 1.696 -7.748 -4.369 1.00 97.31 117 PHE A O 1
ATOM 936 N N . ARG A 1 118 ? 0.586 -8.888 -2.784 1.00 97.12 118 ARG A N 1
ATOM 937 C CA . ARG A 1 118 ? -0.736 -8.376 -3.166 1.00 97.12 118 ARG A CA 1
ATOM 938 C C . ARG A 1 118 ? -0.856 -6.865 -2.938 1.00 97.12 118 ARG A C 1
ATOM 940 O O . ARG A 1 118 ? -1.441 -6.179 -3.770 1.00 97.12 118 ARG A O 1
ATOM 947 N N . CYS A 1 119 ? -0.301 -6.347 -1.844 1.00 98.00 119 CYS A N 1
ATOM 948 C CA . CYS A 1 119 ? -0.281 -4.911 -1.564 1.00 98.00 119 CYS A CA 1
ATOM 949 C C . CYS A 1 119 ? 0.462 -4.145 -2.665 1.00 98.00 119 CYS A C 1
ATOM 951 O O . CYS A 1 119 ? -0.123 -3.278 -3.314 1.00 98.00 119 CYS A O 1
ATOM 953 N N . VAL A 1 120 ? 1.715 -4.512 -2.953 1.00 97.56 120 VAL A N 1
ATOM 954 C CA . VAL A 1 120 ? 2.521 -3.804 -3.961 1.00 97.56 120 VAL A CA 1
ATOM 955 C C . VAL A 1 120 ? 1.971 -3.976 -5.380 1.00 97.56 120 VAL A C 1
ATOM 957 O O . VAL A 1 120 ? 2.052 -3.045 -6.177 1.00 97.56 120 VAL A O 1
ATOM 960 N N . GLN A 1 121 ? 1.323 -5.105 -5.685 1.00 96.94 121 GLN A N 1
ATOM 961 C CA . GLN A 1 121 ? 0.572 -5.297 -6.930 1.00 96.94 121 GLN A CA 1
ATOM 962 C C . GLN A 1 121 ? -0.521 -4.229 -7.101 1.00 96.94 121 GLN A C 1
ATOM 964 O O . GLN A 1 121 ? -0.622 -3.588 -8.153 1.00 96.94 121 GLN A O 1
ATOM 969 N N . GLN A 1 122 ? -1.338 -4.022 -6.064 1.00 97.56 122 GLN A N 1
ATOM 970 C CA . GLN A 1 122 ? -2.425 -3.041 -6.081 1.00 97.56 122 GLN A CA 1
ATOM 971 C C . GLN A 1 122 ? -1.892 -1.606 -6.113 1.00 97.56 122 GLN A C 1
ATOM 973 O O . GLN A 1 122 ? -2.374 -0.793 -6.905 1.00 97.56 122 GLN A O 1
ATOM 978 N N . ILE A 1 123 ? -0.852 -1.314 -5.323 1.00 97.50 123 ILE A N 1
ATOM 979 C CA . ILE A 1 123 ? -0.182 -0.009 -5.328 1.00 97.50 123 ILE A CA 1
ATOM 980 C C . ILE A 1 123 ? 0.341 0.314 -6.730 1.00 97.50 123 ILE A C 1
ATOM 982 O O . ILE A 1 123 ? 0.075 1.409 -7.227 1.00 97.50 123 ILE A O 1
ATOM 986 N N . GLY A 1 124 ? 1.030 -0.627 -7.381 1.00 96.88 124 GLY A N 1
ATOM 987 C CA . GLY A 1 124 ? 1.586 -0.444 -8.722 1.00 96.88 124 GLY A CA 1
ATOM 988 C C . GLY A 1 124 ? 0.503 -0.164 -9.757 1.00 96.88 124 GLY A C 1
ATOM 989 O O . GLY A 1 124 ? 0.591 0.814 -10.497 1.00 96.88 124 GLY A O 1
ATOM 990 N N . SER A 1 12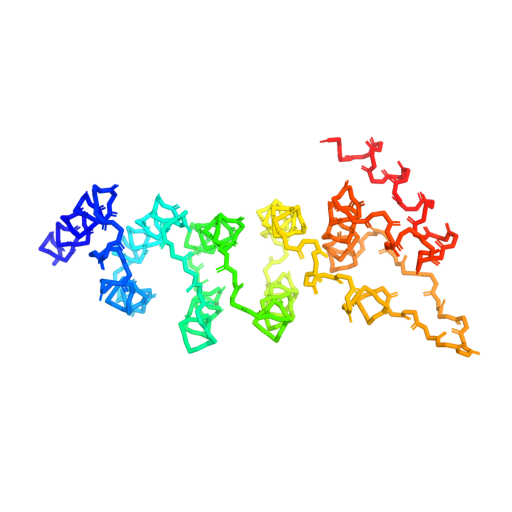5 ? -0.569 -0.961 -9.732 1.00 95.88 125 SER A N 1
ATOM 991 C CA . SER A 1 125 ? -1.710 -0.804 -10.643 1.00 95.88 125 SER A CA 1
ATOM 992 C C . SER A 1 125 ? -2.394 0.562 -10.494 1.00 95.88 125 SER A C 1
ATOM 994 O O . SER A 1 125 ? -2.782 1.186 -11.479 1.00 95.88 125 SER A O 1
ATOM 996 N N . LYS A 1 126 ? -2.526 1.057 -9.256 1.00 95.75 126 LYS A N 1
ATOM 997 C CA . LYS A 1 126 ? -3.228 2.313 -8.956 1.00 95.75 126 LYS A CA 1
ATOM 998 C C . LYS A 1 126 ? -2.368 3.565 -9.167 1.00 95.75 126 LYS A C 1
ATOM 1000 O O . LYS A 1 126 ? -2.899 4.609 -9.538 1.00 95.75 126 LYS A O 1
ATOM 1005 N N . HIS A 1 127 ? -1.054 3.477 -8.956 1.00 96.81 127 HIS A N 1
ATOM 1006 C CA . HIS A 1 127 ? -0.155 4.637 -8.905 1.00 96.81 127 HIS A CA 1
ATOM 1007 C C . HIS A 1 127 ? 0.878 4.659 -10.035 1.00 96.81 127 HIS A C 1
ATOM 1009 O O . HIS A 1 127 ? 1.995 5.144 -9.848 1.00 96.81 127 HIS A O 1
ATOM 1015 N N . ALA A 1 128 ? 0.525 4.168 -11.224 1.00 96.56 128 ALA A N 1
ATOM 1016 C CA . ALA A 1 128 ? 1.471 4.021 -12.329 1.00 96.56 128 ALA A CA 1
ATOM 1017 C C . ALA A 1 128 ? 2.233 5.317 -12.675 1.00 96.56 128 ALA A C 1
ATOM 1019 O O . ALA A 1 128 ? 3.444 5.300 -12.886 1.00 96.56 128 ALA A O 1
ATOM 1020 N N . THR A 1 129 ? 1.567 6.472 -12.644 1.00 95.62 129 THR A N 1
ATOM 1021 C CA . THR A 1 129 ? 2.210 7.773 -12.902 1.00 95.62 129 THR A CA 1
ATOM 1022 C C . THR A 1 129 ? 3.237 8.168 -11.836 1.00 95.62 129 THR A C 1
ATOM 1024 O O . THR A 1 129 ? 4.225 8.823 -12.162 1.00 95.62 129 THR A O 1
ATOM 1027 N N . LEU A 1 130 ? 3.039 7.755 -10.581 1.00 96.12 130 LEU A N 1
ATOM 1028 C CA . LEU A 1 130 ? 3.971 8.003 -9.478 1.00 96.12 130 LEU A CA 1
ATOM 1029 C C . LEU A 1 130 ? 5.123 6.986 -9.453 1.00 96.12 130 LEU A C 1
ATOM 1031 O O . LEU A 1 130 ? 6.230 7.336 -9.046 1.00 96.12 130 LEU A O 1
ATOM 1035 N N . VAL A 1 131 ? 4.890 5.754 -9.923 1.00 97.00 131 VAL A N 1
ATOM 1036 C CA . VAL A 1 131 ? 5.920 4.703 -10.035 1.00 97.00 131 VAL A CA 1
ATOM 1037 C C . VAL A 1 131 ? 6.916 5.003 -11.161 1.00 97.00 131 VAL A C 1
ATOM 1039 O O . VAL A 1 131 ? 8.103 4.700 -11.026 1.00 97.00 131 VAL A O 1
ATOM 1042 N N . LEU A 1 132 ? 6.483 5.638 -12.258 1.00 95.56 132 LEU A N 1
ATOM 1043 C CA . LEU A 1 132 ? 7.339 5.931 -13.419 1.00 95.56 132 LEU A CA 1
ATOM 1044 C C . LEU A 1 132 ? 8.665 6.623 -13.030 1.00 95.56 132 LEU A C 1
ATOM 1046 O O . LEU A 1 132 ? 9.726 6.080 -13.337 1.00 95.56 132 LEU A O 1
ATOM 1050 N N . PRO A 1 133 ? 8.665 7.761 -12.307 1.00 95.06 133 PRO A N 1
ATOM 1051 C CA . PRO A 1 133 ? 9.901 8.437 -11.905 1.00 95.06 133 PRO A CA 1
ATOM 1052 C C . PRO A 1 133 ? 10.689 7.721 -10.791 1.00 95.06 133 PRO A C 1
ATOM 1054 O O . PRO A 1 133 ? 11.735 8.228 -10.385 1.00 95.06 133 PRO A O 1
ATOM 1057 N N . LEU A 1 134 ? 10.184 6.609 -10.248 1.00 95.19 134 LEU A N 1
ATOM 1058 C CA . LEU A 1 134 ? 10.869 5.763 -9.262 1.00 95.19 134 LEU A CA 1
ATOM 1059 C C . LEU A 1 134 ? 11.474 4.502 -9.895 1.00 95.19 134 LEU A C 1
ATOM 1061 O O . LEU A 1 134 ? 12.330 3.869 -9.287 1.00 95.19 134 LEU A O 1
ATOM 1065 N N . THR A 1 135 ? 11.061 4.147 -11.113 1.00 93.88 135 THR A N 1
ATOM 1066 C CA . THR A 1 135 ? 11.336 2.843 -11.737 1.00 93.88 135 THR A CA 1
ATOM 1067 C C . THR A 1 135 ? 12.829 2.519 -11.817 1.00 93.88 135 THR A C 1
ATOM 1069 O O . THR A 1 135 ? 13.241 1.447 -11.386 1.00 93.88 135 THR A O 1
ATOM 1072 N N . THR A 1 136 ? 13.657 3.451 -12.298 1.00 91.25 136 THR A N 1
ATOM 1073 C CA . THR A 1 136 ? 15.108 3.230 -12.433 1.00 91.25 136 THR A CA 1
ATOM 1074 C C . THR A 1 136 ? 15.796 3.046 -11.082 1.00 91.25 136 THR A C 1
ATOM 1076 O O . THR A 1 136 ? 16.650 2.176 -10.949 1.00 91.25 136 THR A O 1
ATOM 1079 N N . ARG A 1 137 ? 15.387 3.810 -10.057 1.00 92.88 137 ARG A N 1
ATOM 1080 C CA . ARG A 1 137 ? 15.891 3.647 -8.685 1.00 92.88 137 ARG A CA 1
ATOM 1081 C C . ARG A 1 137 ? 15.496 2.289 -8.117 1.00 92.88 137 ARG A C 1
ATOM 1083 O O . ARG A 1 137 ? 16.338 1.607 -7.546 1.00 92.88 137 ARG A O 1
ATOM 1090 N N . LEU A 1 138 ? 14.222 1.923 -8.251 1.00 92.75 138 LEU A N 1
ATOM 1091 C CA . LEU A 1 138 ? 13.676 0.691 -7.688 1.00 92.75 138 LEU A CA 1
ATOM 1092 C C . LEU A 1 138 ? 14.332 -0.547 -8.306 1.00 92.75 138 LEU A C 1
ATOM 1094 O O . LEU A 1 138 ? 14.715 -1.454 -7.577 1.00 92.75 138 LEU A O 1
ATOM 1098 N N . LEU A 1 139 ? 14.529 -0.550 -9.626 1.00 91.06 139 LEU A N 1
ATOM 1099 C CA . LEU A 1 139 ? 15.230 -1.619 -10.344 1.00 91.06 139 LEU A CA 1
ATOM 1100 C C . LEU A 1 139 ? 16.762 -1.558 -10.198 1.00 91.06 139 LEU A C 1
ATOM 1102 O O . LEU A 1 139 ? 17.453 -2.370 -10.800 1.00 91.06 139 LEU A O 1
ATOM 1106 N N . ALA A 1 140 ? 17.293 -0.606 -9.420 1.00 88.56 140 ALA A N 1
ATOM 1107 C CA . ALA A 1 140 ? 18.726 -0.372 -9.245 1.00 88.56 140 ALA A CA 1
ATOM 1108 C C . ALA A 1 140 ? 19.504 -0.198 -10.569 1.00 88.56 140 ALA A C 1
ATOM 1110 O O . ALA A 1 140 ? 20.684 -0.533 -10.650 1.00 88.56 140 ALA A O 1
ATOM 1111 N N . VAL A 1 141 ? 18.858 0.370 -11.594 1.00 84.69 141 VAL A N 1
ATOM 1112 C CA . VAL A 1 141 ? 19.463 0.627 -12.909 1.00 84.69 141 VAL A CA 1
ATOM 1113 C C . VAL A 1 141 ? 20.426 1.805 -12.790 1.00 84.69 141 VAL A C 1
ATOM 1115 O O . VAL A 1 141 ? 20.014 2.935 -12.503 1.00 84.69 141 VAL A O 1
ATOM 1118 N N . HIS A 1 142 ? 21.716 1.555 -13.017 1.00 81.56 142 HIS A N 1
ATOM 1119 C CA . HIS A 1 142 ? 22.744 2.589 -12.963 1.00 81.56 142 HIS A CA 1
ATOM 1120 C C . HIS A 1 142 ? 23.069 3.114 -14.377 1.00 81.56 142 HIS A C 1
ATOM 1122 O O . HIS A 1 142 ? 23.333 2.315 -15.269 1.00 81.56 142 HIS A O 1
ATOM 1128 N N . PRO A 1 143 ? 23.147 4.442 -14.618 1.00 78.38 143 PRO A N 1
ATOM 1129 C CA . PRO A 1 143 ? 23.324 4.990 -15.974 1.00 78.38 143 PRO A CA 1
ATOM 1130 C C . PRO A 1 143 ? 24.620 4.592 -16.699 1.00 78.38 143 PRO A C 1
ATOM 1132 O O . PRO A 1 143 ? 24.726 4.775 -17.908 1.00 78.38 143 PRO A O 1
ATOM 1135 N N . PHE A 1 144 ? 25.627 4.127 -15.957 1.00 82.19 144 PHE A N 1
ATOM 1136 C CA . PHE A 1 144 ? 26.979 3.880 -16.473 1.00 82.19 144 PHE A CA 1
ATOM 1137 C C . PHE A 1 144 ? 27.537 2.489 -16.163 1.00 82.19 144 PHE A C 1
ATOM 1139 O O . PHE A 1 144 ? 28.610 2.159 -16.658 1.00 82.19 144 PHE A O 1
ATOM 1146 N N . PHE A 1 145 ? 26.874 1.710 -15.304 1.00 81.38 145 PHE A N 1
ATOM 1147 C CA . PHE A 1 145 ? 27.408 0.435 -14.825 1.00 81.38 145 PHE A CA 1
ATOM 1148 C C . PHE A 1 145 ? 26.333 -0.633 -14.908 1.00 81.38 145 PHE A C 1
ATOM 1150 O O . PHE A 1 145 ? 25.221 -0.410 -14.436 1.00 81.38 145 PHE A O 1
ATOM 1157 N N . ASP A 1 146 ? 26.709 -1.794 -15.431 1.00 78.69 146 ASP A N 1
ATOM 1158 C CA . ASP A 1 146 ? 25.880 -2.986 -15.350 1.00 78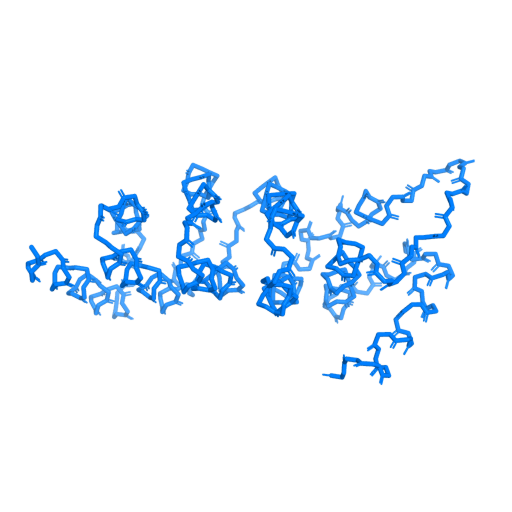.69 146 ASP A CA 1
ATOM 1159 C C . ASP A 1 146 ? 25.956 -3.514 -13.916 1.00 78.69 146 ASP A C 1
ATOM 1161 O O . ASP A 1 146 ? 27.023 -3.902 -13.425 1.00 78.69 146 ASP A O 1
ATOM 1165 N N . MET A 1 147 ? 24.825 -3.471 -13.219 1.00 82.88 147 MET A N 1
ATOM 1166 C CA . MET A 1 147 ? 24.710 -4.047 -11.885 1.00 82.88 147 MET A CA 1
ATOM 1167 C C . MET A 1 147 ? 24.536 -5.568 -11.994 1.00 82.88 147 MET A C 1
ATOM 1169 O O . MET A 1 147 ? 23.986 -6.051 -12.985 1.00 82.88 147 MET A O 1
ATOM 1173 N N . PRO A 1 148 ? 24.990 -6.350 -10.995 1.00 84.38 148 PRO A N 1
ATOM 1174 C CA . PRO A 1 148 ? 24.710 -7.780 -10.962 1.00 84.38 148 PRO A CA 1
ATOM 1175 C C . PRO A 1 148 ? 23.204 -8.046 -11.053 1.00 84.38 148 PRO A C 1
ATOM 1177 O O . PRO A 1 148 ? 22.422 -7.384 -10.369 1.00 84.38 148 PRO A O 1
ATOM 1180 N N . GLU A 1 149 ? 22.821 -9.023 -11.874 1.00 86.94 149 GLU A N 1
ATOM 1181 C CA . GLU A 1 149 ? 21.429 -9.453 -12.024 1.00 86.94 149 GLU A CA 1
ATOM 1182 C C . GLU A 1 149 ? 20.860 -9.868 -10.652 1.00 86.94 149 GLU A C 1
ATOM 1184 O O . GLU A 1 149 ? 21.459 -10.720 -9.984 1.00 86.94 149 GLU A O 1
ATOM 1189 N N . PRO A 1 150 ? 19.751 -9.256 -10.190 1.00 88.94 150 PRO A N 1
ATOM 1190 C CA . PRO A 1 150 ? 19.180 -9.582 -8.888 1.00 88.94 150 PRO A CA 1
ATOM 1191 C C . PRO A 1 150 ? 18.564 -10.984 -8.862 1.00 88.94 150 PRO A C 1
ATOM 1193 O O . PRO A 1 150 ? 18.023 -11.459 -9.860 1.00 88.94 150 PRO A O 1
ATOM 1196 N N . ASP A 1 151 ? 18.597 -11.621 -7.693 1.00 89.25 151 ASP A N 1
ATOM 1197 C CA . ASP A 1 151 ? 18.032 -12.954 -7.487 1.00 89.25 151 ASP A CA 1
ATOM 1198 C C . ASP A 1 151 ? 16.495 -12.910 -7.414 1.00 89.25 151 ASP A C 1
ATOM 1200 O O . ASP A 1 151 ? 15.919 -12.216 -6.575 1.00 89.25 151 ASP A O 1
ATOM 1204 N N . VAL A 1 152 ? 15.817 -13.683 -8.267 1.00 86.94 152 VAL A N 1
ATOM 1205 C CA . VAL A 1 152 ? 14.350 -13.839 -8.260 1.00 86.94 152 VAL A CA 1
ATOM 1206 C C . VAL A 1 152 ? 13.825 -14.581 -7.028 1.00 86.94 152 VAL A C 1
ATOM 1208 O O . VAL A 1 152 ? 12.619 -14.576 -6.778 1.00 86.94 152 VAL A O 1
ATOM 1211 N N . GLU A 1 153 ? 14.696 -15.220 -6.246 1.00 88.12 153 GLU A N 1
ATOM 1212 C CA . GLU A 1 153 ? 14.333 -15.795 -4.951 1.00 88.12 153 GLU A CA 1
ATOM 1213 C C . GLU A 1 153 ? 14.306 -14.749 -3.822 1.00 88.12 153 GLU A C 1
ATOM 1215 O O . GLU A 1 153 ? 13.673 -15.004 -2.793 1.00 88.12 153 GLU A O 1
ATOM 1220 N N . ASP A 1 154 ? 14.904 -13.558 -4.004 1.00 92.31 154 ASP A N 1
ATOM 1221 C CA . ASP A 1 154 ? 14.821 -12.466 -3.024 1.00 92.31 154 ASP A CA 1
ATOM 1222 C C . ASP A 1 154 ? 13.398 -11.874 -2.988 1.00 92.31 154 ASP A C 1
ATOM 1224 O O . ASP A 1 154 ? 12.947 -11.248 -3.957 1.00 92.31 154 ASP A O 1
ATOM 1228 N N . PRO A 1 155 ? 12.679 -11.978 -1.852 1.00 93.31 155 PRO A N 1
ATOM 1229 C CA . PRO A 1 155 ? 11.342 -11.410 -1.723 1.00 93.31 155 PRO A CA 1
ATOM 1230 C C . PRO A 1 155 ? 11.301 -9.893 -1.946 1.00 93.31 155 PRO A C 1
ATOM 1232 O O . PRO A 1 155 ? 10.289 -9.376 -2.417 1.00 93.31 155 PRO A O 1
ATOM 1235 N N . SER A 1 156 ? 12.382 -9.174 -1.623 1.00 94.25 156 SER A N 1
ATOM 1236 C CA . SER A 1 156 ? 12.437 -7.714 -1.779 1.00 94.25 156 SER A CA 1
ATOM 1237 C C . SER A 1 156 ? 12.470 -7.327 -3.255 1.00 94.25 156 SER A C 1
ATOM 1239 O O . SER A 1 156 ? 11.692 -6.478 -3.695 1.00 94.25 156 SER A O 1
ATOM 1241 N N . TYR A 1 157 ? 13.328 -7.988 -4.033 1.00 94.25 157 TYR A N 1
ATOM 1242 C CA . TYR A 1 157 ? 13.375 -7.812 -5.478 1.00 94.25 157 TYR A CA 1
ATOM 1243 C C . TYR A 1 157 ? 12.055 -8.213 -6.150 1.00 94.25 157 TYR A C 1
ATOM 1245 O O . TYR A 1 157 ? 11.533 -7.471 -6.984 1.00 94.25 157 TYR A O 1
ATOM 1253 N N . MET A 1 158 ? 11.444 -9.321 -5.725 1.00 94.56 158 MET A N 1
ATOM 1254 C CA . MET A 1 158 ? 10.143 -9.751 -6.248 1.00 94.56 158 MET A CA 1
ATOM 1255 C C . MET A 1 158 ? 9.032 -8.732 -5.976 1.00 94.56 158 MET A C 1
ATOM 1257 O O . MET A 1 158 ? 8.224 -8.464 -6.865 1.00 94.56 158 MET A O 1
ATOM 1261 N N . CYS A 1 159 ? 9.015 -8.093 -4.802 1.00 95.44 159 CYS A N 1
ATOM 1262 C CA . CYS A 1 159 ? 8.113 -6.971 -4.526 1.00 95.44 159 CYS A CA 1
ATOM 1263 C C . CYS A 1 159 ? 8.288 -5.825 -5.527 1.00 95.44 159 CYS A C 1
ATOM 1265 O O . CYS A 1 159 ? 7.297 -5.310 -6.050 1.00 95.44 159 CYS A O 1
ATOM 1267 N N . VAL A 1 160 ? 9.536 -5.432 -5.797 1.00 96.19 160 VAL A N 1
ATOM 1268 C CA . VAL A 1 160 ? 9.847 -4.365 -6.756 1.00 96.19 160 VAL A CA 1
ATOM 1269 C C . VAL A 1 160 ? 9.384 -4.742 -8.161 1.00 96.19 160 VAL A C 1
ATOM 1271 O O . VAL A 1 160 ? 8.725 -3.936 -8.818 1.00 96.19 160 VAL A O 1
ATOM 1274 N N . LEU A 1 161 ? 9.676 -5.965 -8.611 1.00 94.88 161 LEU A N 1
ATOM 1275 C CA . LEU A 1 161 ? 9.231 -6.444 -9.916 1.00 94.88 161 LEU A CA 1
ATOM 1276 C C . LEU A 1 161 ? 7.707 -6.421 -10.023 1.00 94.88 161 LEU A C 1
ATOM 1278 O O . LEU A 1 161 ? 7.176 -5.849 -10.972 1.00 94.88 161 LEU A O 1
ATOM 1282 N N . ILE A 1 162 ? 6.992 -6.979 -9.043 1.00 95.75 162 ILE A N 1
ATOM 1283 C CA . ILE A 1 162 ? 5.523 -6.989 -9.032 1.00 95.75 162 ILE A CA 1
ATOM 1284 C C . ILE A 1 162 ? 4.979 -5.558 -9.106 1.00 95.75 162 ILE A C 1
ATOM 1286 O O . ILE A 1 162 ? 4.110 -5.284 -9.934 1.00 95.75 162 ILE A O 1
ATOM 1290 N N . LEU A 1 163 ? 5.504 -4.636 -8.297 1.00 96.88 163 LEU A N 1
ATOM 1291 C CA . LEU A 1 163 ? 5.098 -3.230 -8.297 1.00 96.88 163 LEU A CA 1
ATOM 1292 C C . LEU A 1 163 ? 5.261 -2.589 -9.684 1.00 96.88 163 LEU A C 1
ATOM 1294 O O . LEU A 1 163 ? 4.312 -2.026 -10.232 1.00 96.88 163 LEU A O 1
ATOM 1298 N N . VAL A 1 164 ? 6.467 -2.674 -10.248 1.00 96.44 164 VAL A N 1
ATOM 1299 C CA . VAL A 1 164 ? 6.843 -1.994 -11.492 1.00 96.44 164 VAL A CA 1
ATOM 1300 C C . VAL A 1 164 ? 6.133 -2.606 -12.701 1.00 96.44 164 VAL A C 1
ATOM 1302 O O . VAL A 1 164 ? 5.641 -1.878 -13.562 1.00 96.44 164 VAL A O 1
ATOM 1305 N N . LEU A 1 165 ? 6.008 -3.933 -12.756 1.00 94.56 165 LEU A N 1
ATOM 1306 C CA . LEU A 1 165 ? 5.345 -4.632 -13.859 1.00 94.56 165 LEU A CA 1
ATOM 1307 C C . LEU A 1 165 ? 3.836 -4.357 -13.879 1.00 94.56 165 LEU A C 1
ATOM 1309 O O . LEU A 1 165 ? 3.276 -4.143 -14.954 1.00 94.56 165 LEU A O 1
ATOM 1313 N N . ASN A 1 166 ? 3.180 -4.296 -12.714 1.00 95.50 166 ASN A N 1
ATOM 1314 C CA . ASN A 1 166 ? 1.764 -3.918 -12.639 1.00 95.50 166 ASN A CA 1
ATOM 1315 C C . ASN A 1 166 ? 1.554 -2.430 -12.965 1.00 95.50 166 ASN A C 1
ATOM 1317 O O . ASN A 1 166 ? 0.589 -2.075 -13.636 1.00 95.50 166 ASN A O 1
ATOM 1321 N N . ALA A 1 167 ? 2.485 -1.555 -12.581 1.00 96.44 167 ALA A N 1
ATOM 1322 C CA . ALA A 1 167 ? 2.450 -0.150 -12.977 1.00 96.44 167 ALA A CA 1
ATOM 1323 C C . ALA A 1 167 ? 2.613 0.039 -14.499 1.00 96.44 167 ALA A C 1
ATOM 1325 O O . ALA A 1 167 ? 1.904 0.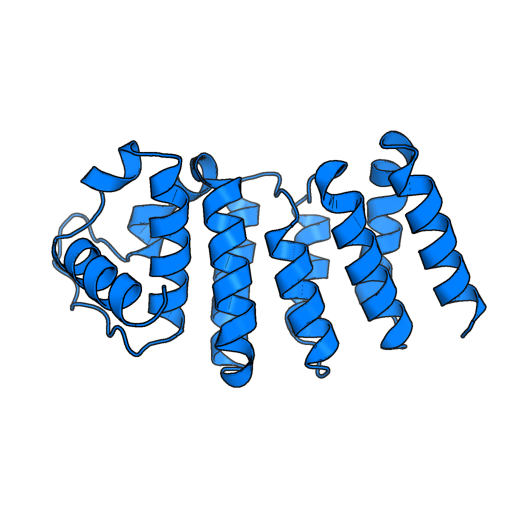842 -15.113 1.00 96.44 167 ALA A O 1
ATOM 1326 N N . ALA A 1 168 ? 3.487 -0.743 -15.136 1.00 94.81 168 ALA A N 1
ATOM 1327 C CA . ALA A 1 168 ? 3.738 -0.670 -16.574 1.00 94.81 168 ALA A CA 1
ATOM 1328 C C . ALA A 1 168 ? 2.524 -1.060 -17.434 1.00 94.81 168 ALA A C 1
ATOM 1330 O O . ALA A 1 168 ? 2.399 -0.566 -18.556 1.00 94.81 168 ALA A O 1
ATOM 1331 N N . GLN A 1 169 ? 1.590 -1.864 -16.907 1.00 93.75 169 GLN A N 1
ATOM 1332 C CA . GLN A 1 169 ? 0.319 -2.165 -17.585 1.00 93.75 169 GLN A CA 1
ATOM 1333 C C . GLN A 1 169 ? -0.512 -0.903 -17.854 1.00 93.75 169 GLN A C 1
ATOM 1335 O O . GLN A 1 169 ? -1.225 -0.829 -18.853 1.00 93.75 169 GLN A O 1
ATOM 1340 N N . HIS A 1 170 ? -0.391 0.103 -16.987 1.00 95.00 170 HIS A N 1
ATOM 1341 C CA . HIS A 1 170 ? -1.106 1.373 -17.096 1.00 95.00 170 HIS A CA 1
ATOM 1342 C C . HIS A 1 170 ? -0.211 2.525 -17.585 1.00 95.00 170 HIS A C 1
ATOM 1344 O O . HIS A 1 170 ? -0.701 3.631 -17.811 1.00 95.00 170 HIS A O 1
ATOM 1350 N N . CYS A 1 171 ? 1.093 2.286 -17.770 1.00 92.88 171 CYS A N 1
ATOM 1351 C CA . CYS A 1 171 ? 2.070 3.291 -18.181 1.00 92.88 171 CYS A CA 1
ATOM 1352 C C . CYS A 1 171 ? 3.165 2.670 -19.068 1.00 92.88 171 CYS A C 1
ATOM 1354 O O . CYS A 1 171 ? 4.250 2.311 -18.609 1.00 92.88 171 CYS A O 1
ATOM 1356 N N . THR A 1 172 ? 2.898 2.571 -20.374 1.00 90.31 172 THR A N 1
ATOM 1357 C CA . THR A 1 172 ? 3.801 1.912 -21.340 1.00 90.31 172 THR A CA 1
ATOM 1358 C C . THR A 1 172 ? 5.149 2.613 -21.511 1.00 90.31 172 THR A C 1
ATOM 1360 O O . THR A 1 172 ? 6.105 1.996 -21.975 1.00 90.31 172 THR A O 1
ATOM 1363 N N . THR A 1 173 ? 5.271 3.875 -21.085 1.00 92.25 173 THR A N 1
ATOM 1364 C CA . THR A 1 173 ? 6.542 4.613 -21.063 1.00 92.25 173 THR A CA 1
ATOM 1365 C C . THR A 1 173 ? 7.557 4.039 -20.075 1.00 92.25 173 THR A C 1
ATOM 1367 O O . THR A 1 173 ? 8.719 4.425 -20.137 1.00 92.25 173 THR A O 1
ATOM 1370 N N . MET A 1 174 ? 7.154 3.125 -19.182 1.00 93.19 174 MET A N 1
ATOM 1371 C CA . MET A 1 174 ? 8.086 2.379 -18.328 1.00 93.19 174 MET A CA 1
ATOM 1372 C C . MET A 1 174 ? 8.845 1.288 -19.080 1.00 93.19 174 MET A C 1
ATOM 1374 O O . MET A 1 174 ? 9.977 1.000 -18.717 1.00 93.19 174 MET A O 1
ATOM 1378 N N . LEU A 1 175 ? 8.257 0.686 -20.122 1.00 90.81 175 LEU A N 1
ATOM 1379 C CA . LEU A 1 175 ? 8.845 -0.480 -20.797 1.00 90.81 175 LEU A CA 1
ATOM 1380 C C . LEU A 1 175 ? 10.264 -0.224 -21.339 1.00 90.81 175 LEU A C 1
ATOM 1382 O O . LEU A 1 175 ? 11.111 -1.096 -21.169 1.00 90.81 175 LEU A O 1
ATOM 1386 N N . PRO A 1 176 ? 10.578 0.948 -21.931 1.00 91.25 176 PRO A N 1
ATOM 1387 C CA . PRO A 1 176 ? 11.941 1.254 -22.367 1.00 91.25 176 PRO A CA 1
ATOM 1388 C C . PRO A 1 176 ? 12.962 1.402 -21.229 1.00 91.25 176 PRO A C 1
ATOM 1390 O O . PRO A 1 176 ? 14.153 1.457 -21.509 1.00 91.25 176 PRO A O 1
ATOM 1393 N N . LEU A 1 177 ? 12.519 1.515 -19.971 1.00 89.19 177 LEU A N 1
ATOM 1394 C CA . LEU A 1 177 ? 13.393 1.604 -18.796 1.00 89.19 177 LEU A CA 1
ATOM 1395 C C . LEU A 1 177 ? 13.801 0.223 -18.263 1.00 89.19 177 LEU A C 1
ATOM 1397 O O . LEU A 1 177 ? 14.603 0.151 -17.337 1.00 89.19 177 LEU A O 1
ATOM 1401 N N . PHE A 1 178 ? 13.219 -0.858 -18.789 1.00 90.62 178 PHE A N 1
ATOM 1402 C CA . PHE A 1 178 ? 13.492 -2.214 -18.325 1.00 90.62 178 PHE A CA 1
ATOM 1403 C C . PHE A 1 178 ? 14.723 -2.784 -19.014 1.00 90.62 178 PHE A C 1
ATOM 1405 O O . PHE A 1 178 ? 14.825 -2.784 -20.241 1.00 90.62 178 PHE A O 1
ATOM 1412 N N . GLU A 1 179 ? 15.632 -3.328 -18.214 1.00 88.69 179 GLU A N 1
ATOM 1413 C CA . GLU A 1 179 ? 16.755 -4.102 -18.727 1.00 88.69 179 GLU A CA 1
ATOM 1414 C C . GLU A 1 179 ? 16.294 -5.486 -19.211 1.00 88.69 179 GLU A C 1
ATOM 1416 O O . GLU A 1 179 ? 15.224 -5.981 -18.840 1.00 88.69 179 GLU A O 1
ATOM 1421 N N . GLU A 1 180 ? 17.119 -6.148 -20.027 1.00 86.44 180 GLU A N 1
ATOM 1422 C CA . GLU A 1 180 ? 16.789 -7.452 -20.618 1.00 86.44 180 GLU A CA 1
ATOM 1423 C C . GLU A 1 180 ? 16.425 -8.498 -19.550 1.00 86.44 180 GLU A C 1
ATOM 1425 O O . GLU A 1 180 ? 15.475 -9.268 -19.719 1.00 86.44 180 GLU A O 1
ATOM 1430 N N . HIS A 1 181 ? 17.134 -8.489 -18.418 1.00 88.12 181 HIS A N 1
ATOM 1431 C CA . HIS A 1 181 ? 16.870 -9.393 -17.303 1.00 88.12 181 HIS A CA 1
ATOM 1432 C C . HIS A 1 181 ? 15.492 -9.146 -16.662 1.00 88.12 181 HIS A C 1
ATOM 1434 O O . HIS A 1 181 ? 14.791 -10.096 -16.328 1.00 88.12 181 HIS A O 1
ATOM 1440 N N . THR A 1 182 ? 15.025 -7.893 -16.578 1.00 88.62 182 THR A N 1
ATOM 1441 C CA . THR A 1 182 ? 13.701 -7.566 -16.016 1.00 88.62 182 THR A CA 1
ATOM 1442 C C . THR A 1 182 ? 12.584 -8.191 -16.862 1.00 88.62 182 THR A C 1
ATOM 1444 O O . THR A 1 182 ? 11.608 -8.728 -16.333 1.00 88.62 182 THR A O 1
ATOM 1447 N N . VAL A 1 183 ? 12.752 -8.201 -18.189 1.00 87.81 183 VAL A N 1
ATOM 1448 C CA . VAL A 1 183 ? 11.816 -8.850 -19.124 1.00 87.81 183 VAL A CA 1
ATOM 1449 C C . VAL A 1 183 ? 11.860 -10.380 -19.000 1.00 87.81 183 VAL A C 1
ATOM 1451 O O . VAL A 1 183 ? 10.816 -11.039 -19.046 1.00 87.81 183 VAL A O 1
ATOM 1454 N N . LYS A 1 184 ? 13.046 -10.969 -18.792 1.00 88.50 184 LYS A N 1
ATOM 1455 C CA . LYS A 1 184 ? 13.187 -12.410 -18.506 1.00 88.50 184 LYS A CA 1
ATOM 1456 C C . LYS A 1 184 ? 12.491 -12.784 -17.195 1.00 88.50 184 LYS A C 1
ATOM 1458 O O . LYS A 1 184 ? 11.692 -13.721 -17.177 1.00 88.50 184 LYS A O 1
ATOM 1463 N N . HIS A 1 185 ? 12.714 -12.012 -16.134 1.00 91.00 185 HIS A N 1
ATOM 1464 C CA . HIS A 1 185 ? 12.106 -12.228 -14.821 1.00 91.00 185 HIS A CA 1
ATOM 1465 C C . HIS A 1 185 ? 10.582 -12.092 -14.841 1.00 91.00 185 HIS A C 1
ATOM 1467 O O . HIS A 1 185 ? 9.901 -12.849 -14.153 1.00 91.00 185 HIS A O 1
ATOM 1473 N N . TYR A 1 186 ? 10.018 -11.223 -15.687 1.00 87.25 186 TYR A N 1
ATOM 1474 C CA . TYR A 1 186 ? 8.569 -11.188 -15.917 1.00 87.25 186 TYR A CA 1
ATOM 1475 C C . TYR A 1 186 ? 8.020 -12.533 -16.418 1.00 87.25 186 TYR A C 1
ATOM 1477 O O . TYR A 1 186 ? 6.963 -12.975 -15.968 1.00 87.25 186 TYR A O 1
ATOM 1485 N N . THR A 1 187 ? 8.739 -13.204 -17.323 1.00 85.06 187 THR A N 1
ATOM 1486 C CA . THR A 1 187 ? 8.310 -14.509 -17.854 1.00 85.06 187 THR A CA 1
ATOM 1487 C C . THR A 1 187 ? 8.291 -15.561 -16.746 1.00 85.06 187 THR A C 1
ATOM 1489 O O . THR A 1 187 ? 7.292 -16.255 -16.583 1.00 85.06 187 THR A O 1
ATOM 1492 N N . TYR A 1 188 ? 9.344 -15.607 -15.924 1.00 85.19 188 TYR A N 1
ATOM 1493 C CA . TYR A 1 188 ? 9.411 -16.479 -14.748 1.00 85.19 188 TYR A CA 1
ATOM 1494 C C . TYR A 1 188 ? 8.280 -16.199 -13.744 1.00 85.19 188 TYR A C 1
ATOM 1496 O O . TYR A 1 188 ? 7.611 -17.124 -13.280 1.00 85.19 188 TYR A O 1
ATOM 1504 N N . LEU A 1 189 ? 8.034 -14.922 -13.436 1.00 85.69 189 LEU A N 1
ATOM 1505 C CA . LEU A 1 189 ? 6.965 -14.486 -12.537 1.00 85.69 189 LEU A CA 1
ATOM 1506 C C . LEU A 1 189 ? 5.593 -14.944 -13.019 1.00 85.69 189 LEU A C 1
ATOM 1508 O O . LEU A 1 189 ? 4.833 -15.512 -12.244 1.00 85.69 189 LEU A O 1
ATOM 1512 N N . ARG A 1 190 ? 5.289 -14.739 -14.302 1.00 85.38 190 ARG A N 1
ATOM 1513 C CA . ARG A 1 190 ? 4.009 -15.141 -14.894 1.00 85.38 190 ARG A CA 1
ATOM 1514 C C . ARG A 1 190 ? 3.781 -16.651 -14.809 1.00 85.38 190 ARG A C 1
ATOM 1516 O O . ARG A 1 190 ? 2.651 -17.085 -14.616 1.00 85.38 190 ARG A O 1
ATOM 1523 N N . ASP A 1 191 ? 4.840 -17.440 -14.957 1.00 83.56 191 ASP A N 1
ATOM 1524 C CA . ASP A 1 191 ? 4.741 -18.898 -14.953 1.00 83.56 191 ASP A CA 1
ATOM 1525 C C . ASP A 1 191 ? 4.652 -19.471 -13.520 1.00 83.56 191 ASP A C 1
ATOM 1527 O O . ASP A 1 191 ? 4.052 -20.526 -13.310 1.00 83.56 191 ASP A O 1
ATOM 1531 N N . THR A 1 192 ? 5.208 -18.775 -12.520 1.00 80.94 192 THR A N 1
ATOM 1532 C CA . THR A 1 192 ? 5.249 -19.224 -11.111 1.00 80.94 192 THR A CA 1
ATOM 1533 C C . THR A 1 192 ? 4.174 -18.604 -10.214 1.00 80.94 192 THR A C 1
ATOM 1535 O O . THR A 1 192 ? 3.779 -19.215 -9.218 1.00 80.94 192 THR A O 1
ATOM 1538 N N . MET A 1 193 ? 3.684 -17.411 -10.552 1.00 77.06 193 MET A N 1
ATOM 1539 C CA . MET A 1 193 ? 2.688 -16.640 -9.801 1.00 77.06 193 MET A CA 1
ATOM 1540 C C . MET A 1 193 ? 1.700 -15.949 -10.764 1.00 77.06 193 MET A C 1
ATOM 1542 O O . MET A 1 193 ? 1.830 -14.746 -11.004 1.00 77.06 193 MET A O 1
ATOM 1546 N N . PRO A 1 194 ? 0.736 -16.701 -11.331 1.00 59.34 194 PRO A N 1
ATOM 1547 C CA . PRO A 1 194 ? -0.249 -16.169 -12.272 1.00 59.34 194 PRO A CA 1
ATOM 1548 C C . PRO A 1 194 ? -1.294 -15.249 -11.624 1.00 59.34 194 PRO A C 1
ATOM 1550 O O . PRO A 1 194 ? -1.617 -15.438 -10.424 1.00 59.34 194 PRO A O 1
#

Secondary structure (DSSP, 8-state):
-HHHHHHHHHHHHHHHH-HHHHHHTHHHHHHGGG-SSHHHHHHHHHHHHHHGGG-EE-HHHHHHHHHGGG-S-HHHHHHHHHHHHHSEESSHHHHHHHHHHHHHHHHH-GGGHHHHHHHHHHHHHH-HHHHGGGHHHHTT--SSS-PPPPPTT-HHHHHHHHHHHHHHHH-GGGGGG--HHHHHHHHHHHHH--

Foldseek 3Di:
DVVLLVVLVVLLVVLLVDLVSVAVCLVVLLVQCPDPDPSSNLSSLVSLLSNQVSDEDEPVSLVSLLVSCVDPDPSSVLSSLSNLLRHHYDALVSLVVNLVSLLVSCVVPVVCLVSLLSSLLSVLLVPLVSCQVCLCVLCVPDPPDDDPQDDLPDSSNSSSLSNNVNSCVVPVVCVVVDDPSSVVSVVVCVVPPD